Protein AF-A0A068Y0N8-F1 (afdb_monomer_lite)

Structure (mmCIF, N/CA/C/O backbone):
data_AF-A0A068Y0N8-F1
#
_entry.id   AF-A0A068Y0N8-F1
#
loop_
_atom_site.group_PDB
_atom_site.id
_atom_site.type_symbol
_atom_site.label_atom_id
_atom_site.label_alt_id
_atom_site.label_comp_id
_atom_site.label_asym_id
_atom_site.label_entity_id
_atom_site.label_seq_id
_atom_site.pdbx_PDB_ins_code
_atom_site.Cartn_x
_atom_site.Cartn_y
_atom_site.Cartn_z
_atom_site.occupancy
_atom_site.B_iso_or_equiv
_atom_site.auth_seq_id
_atom_site.auth_comp_id
_atom_site.auth_asym_id
_atom_site.auth_atom_id
_atom_site.pdbx_PDB_model_num
ATOM 1 N N . MET A 1 1 ? -24.895 17.493 81.234 1.00 40.81 1 MET A N 1
ATOM 2 C CA . MET A 1 1 ? -23.768 16.632 80.813 1.00 40.81 1 MET A CA 1
ATOM 3 C C . MET A 1 1 ? -24.284 15.664 79.760 1.00 40.81 1 MET A C 1
ATOM 5 O O . MET A 1 1 ? -25.260 14.979 80.027 1.00 40.81 1 MET A O 1
ATOM 9 N N . ARG A 1 2 ? -23.714 15.699 78.549 1.00 33.53 2 ARG A N 1
ATOM 10 C CA . ARG A 1 2 ? -24.049 14.780 77.445 1.00 33.53 2 ARG A CA 1
ATOM 11 C C . ARG A 1 2 ? -23.507 13.376 77.730 1.00 33.53 2 ARG A C 1
ATOM 13 O O . ARG A 1 2 ? -22.470 13.265 78.380 1.00 33.53 2 ARG A O 1
ATOM 20 N N . PRO A 1 3 ? -24.085 12.364 77.076 1.00 35.81 3 PRO A N 1
ATOM 21 C CA . PRO A 1 3 ? -23.258 11.473 76.271 1.00 35.81 3 PRO A CA 1
ATOM 22 C C . PRO A 1 3 ? -23.790 11.411 74.831 1.00 35.81 3 PRO A C 1
ATOM 24 O O . PRO A 1 3 ? -24.950 11.083 74.600 1.00 35.81 3 PRO A O 1
ATOM 27 N N . LEU A 1 4 ? -22.936 11.763 73.866 1.00 34.81 4 LEU A N 1
ATOM 28 C CA . LEU A 1 4 ? -23.174 11.588 72.433 1.00 34.81 4 LEU A CA 1
ATOM 29 C C . LEU A 1 4 ? -22.398 10.355 71.960 1.00 34.81 4 LEU A C 1
ATOM 31 O O . LEU A 1 4 ? -21.178 10.309 72.072 1.00 34.81 4 LEU A O 1
ATOM 35 N N . GLU A 1 5 ? -23.169 9.398 71.455 1.00 34.25 5 GLU A N 1
ATOM 36 C CA . GLU A 1 5 ? -22.964 8.668 70.201 1.00 34.25 5 GLU A CA 1
ATOM 37 C C . GLU A 1 5 ? -21.620 7.959 69.970 1.00 34.25 5 GLU A C 1
ATOM 39 O O . GLU A 1 5 ? -20.600 8.524 69.582 1.00 34.25 5 GLU A O 1
ATOM 44 N N . SER A 1 6 ? -21.697 6.633 70.091 1.00 34.34 6 SER A N 1
ATOM 45 C CA . SER A 1 6 ? -20.758 5.674 69.526 1.00 34.34 6 SER A CA 1
ATOM 46 C C . SER A 1 6 ? -20.708 5.797 68.000 1.00 34.34 6 SER A C 1
ATOM 48 O O . SER A 1 6 ? -21.706 5.580 67.309 1.00 34.34 6 SER A O 1
ATOM 50 N N . VAL A 1 7 ? -19.517 6.081 67.484 1.00 35.16 7 VAL A N 1
ATOM 51 C CA . VAL A 1 7 ? -19.160 6.088 66.063 1.00 35.16 7 VAL A CA 1
ATOM 52 C C . VAL A 1 7 ? -19.498 4.736 65.416 1.00 35.16 7 VAL A C 1
ATOM 54 O O . VAL A 1 7 ? -18.812 3.736 65.627 1.00 35.16 7 VAL A O 1
ATOM 57 N N . GLN A 1 8 ? -20.549 4.699 64.591 1.00 34.75 8 GLN A N 1
ATOM 58 C CA . GLN A 1 8 ? -20.805 3.589 63.675 1.00 34.75 8 GLN A CA 1
ATOM 59 C C . GLN A 1 8 ? -19.751 3.595 62.560 1.00 34.75 8 GLN A C 1
ATOM 61 O O . GLN A 1 8 ? -19.743 4.441 61.666 1.00 34.75 8 GLN A O 1
ATOM 66 N N . SER A 1 9 ? -18.862 2.607 62.621 1.00 31.52 9 SER A N 1
ATOM 67 C CA . SER A 1 9 ? -17.946 2.212 61.554 1.00 31.52 9 SER A CA 1
ATOM 68 C C . SER A 1 9 ? -18.704 2.008 60.232 1.00 31.52 9 SER A C 1
ATOM 70 O O . SER A 1 9 ? -19.476 1.058 60.072 1.00 31.52 9 SER A O 1
ATOM 72 N N . ARG A 1 10 ? -18.480 2.908 59.262 1.00 32.56 10 ARG A N 1
ATOM 73 C CA . ARG A 1 10 ? -18.828 2.688 57.852 1.00 32.56 10 ARG A CA 1
ATOM 74 C C . ARG A 1 10 ? -18.056 1.462 57.369 1.00 32.56 10 ARG A C 1
ATOM 76 O O . ARG A 1 10 ? -16.875 1.559 57.044 1.00 32.56 10 ARG A O 1
ATOM 83 N N . LYS A 1 11 ? -18.736 0.318 57.264 1.00 33.19 11 LYS A N 1
ATOM 84 C CA . LYS A 1 11 ? -18.265 -0.806 56.450 1.00 33.19 11 LYS A CA 1
ATOM 85 C C . LYS A 1 11 ? -18.089 -0.306 55.016 1.00 33.19 11 LYS A C 1
ATOM 87 O O . LYS A 1 11 ? -19.064 -0.086 54.300 1.00 33.19 11 LYS A O 1
ATOM 92 N N . ALA A 1 12 ? -16.838 -0.106 54.615 1.00 34.44 12 ALA A N 1
ATOM 93 C CA . ALA A 1 12 ? -16.465 0.069 53.226 1.00 34.44 12 ALA A CA 1
ATOM 94 C C . ALA A 1 12 ? -16.909 -1.188 52.468 1.00 34.44 12 ALA A C 1
ATOM 96 O O . ALA A 1 12 ? -16.381 -2.278 52.680 1.00 34.44 12 ALA A O 1
ATOM 97 N N . SER A 1 13 ? -17.929 -1.035 51.625 1.00 37.25 13 SER A N 1
ATOM 98 C CA . SER A 1 13 ? -18.320 -2.033 50.636 1.00 37.25 13 SER A CA 1
ATOM 99 C C . SER A 1 13 ? -17.126 -2.262 49.713 1.00 37.25 13 SER A C 1
ATOM 101 O O . SER A 1 13 ? -16.910 -1.506 48.765 1.00 37.25 13 SER A O 1
ATOM 103 N N . THR A 1 14 ? -16.353 -3.310 49.984 1.00 37.34 14 THR A N 1
ATOM 104 C CA . THR A 1 14 ? -15.400 -3.908 49.052 1.00 37.34 14 THR A CA 1
ATOM 105 C C . THR A 1 14 ? -16.190 -4.562 47.921 1.00 37.34 14 THR A C 1
ATOM 107 O O . THR A 1 14 ? -16.332 -5.779 47.830 1.00 37.34 14 THR A O 1
ATOM 110 N N . ALA A 1 15 ? -16.757 -3.727 47.049 1.00 40.81 15 ALA A N 1
ATOM 111 C CA . ALA A 1 15 ? -17.304 -4.170 45.783 1.00 40.81 15 ALA A CA 1
ATOM 112 C C . ALA A 1 15 ? -16.126 -4.670 44.943 1.00 40.81 15 ALA A C 1
ATOM 114 O O . ALA A 1 15 ? -15.411 -3.893 44.312 1.00 40.81 15 ALA A O 1
ATOM 115 N N . VAL A 1 16 ? -15.903 -5.984 44.988 1.00 41.09 16 VAL A N 1
ATOM 116 C CA . VAL A 1 16 ? -15.020 -6.690 44.064 1.00 41.09 16 VAL A CA 1
ATOM 117 C C . VAL A 1 16 ? -15.431 -6.258 42.652 1.00 41.09 16 VAL A C 1
ATOM 119 O O . VAL A 1 16 ? -16.606 -6.418 42.303 1.00 41.09 16 VAL A O 1
ATOM 122 N N . PRO A 1 17 ? -14.531 -5.679 41.836 1.00 38.78 17 PRO A N 1
ATOM 123 C CA . PRO A 1 17 ? -14.880 -5.296 40.479 1.00 38.78 17 PRO A CA 1
ATOM 124 C C . PRO A 1 17 ? -15.330 -6.558 39.741 1.00 38.78 17 PRO A C 1
ATOM 126 O O . PRO A 1 17 ? -14.545 -7.487 39.543 1.00 38.78 17 PRO A O 1
ATOM 129 N N . LYS A 1 18 ? -16.623 -6.621 39.387 1.00 41.16 18 LYS A N 1
ATOM 130 C CA . LYS A 1 18 ? -17.185 -7.708 38.577 1.00 41.16 18 LYS A CA 1
ATOM 131 C C . LYS A 1 18 ? -16.298 -7.851 37.344 1.00 41.16 18 LYS A C 1
ATOM 133 O O . LYS A 1 18 ? -16.234 -6.925 36.534 1.00 41.16 18 LYS A O 1
ATOM 138 N N . LYS A 1 19 ? -15.609 -8.996 37.214 1.00 41.00 19 LYS A N 1
ATOM 139 C CA . LYS A 1 19 ? -14.874 -9.350 35.993 1.00 41.00 19 LYS A CA 1
ATOM 140 C C . LYS A 1 19 ? -15.795 -9.069 34.800 1.00 41.00 19 LYS A C 1
ATOM 142 O O . LYS A 1 19 ? -16.963 -9.466 34.863 1.00 41.00 19 LYS A O 1
ATOM 147 N N . PRO A 1 20 ? -15.324 -8.380 33.747 1.00 46.44 20 PRO A N 1
ATOM 148 C CA . PRO A 1 20 ? -16.142 -8.163 32.566 1.00 46.44 20 PRO A CA 1
ATOM 149 C C . PRO A 1 20 ? -16.595 -9.532 32.048 1.00 46.44 20 PRO A C 1
ATOM 151 O O . PRO A 1 20 ? -15.767 -10.369 31.697 1.00 46.44 20 PRO A O 1
ATOM 154 N N . MET A 1 21 ? -17.907 -9.783 32.077 1.00 51.22 21 MET A N 1
ATOM 155 C CA . MET A 1 21 ? -18.507 -10.987 31.506 1.00 51.22 21 MET A CA 1
ATOM 156 C C . MET A 1 21 ? -18.289 -10.932 29.996 1.00 51.22 21 MET A C 1
ATOM 158 O O . MET A 1 21 ? -18.976 -10.193 29.295 1.00 51.22 21 MET A O 1
ATOM 162 N N . VAL A 1 22 ? -17.288 -11.656 29.504 1.00 61.56 22 VAL A N 1
ATOM 163 C CA . VAL A 1 22 ? -17.026 -11.796 28.071 1.00 61.56 22 VAL A CA 1
ATOM 164 C C . VAL A 1 22 ? -18.102 -12.711 27.494 1.00 61.56 22 VAL A C 1
ATOM 166 O O . VAL A 1 22 ? -18.330 -13.795 28.023 1.00 61.56 22 VAL A O 1
ATOM 169 N N . VAL A 1 23 ? -18.781 -12.268 26.435 1.00 70.62 23 VAL A N 1
ATOM 170 C CA . VAL A 1 23 ? -19.761 -13.102 25.720 1.00 70.62 23 VAL A CA 1
ATOM 171 C C . VAL A 1 23 ? -19.050 -14.338 25.162 1.00 70.62 23 VAL A C 1
ATOM 173 O O . VAL A 1 23 ? -18.039 -14.204 24.467 1.00 70.62 23 VAL 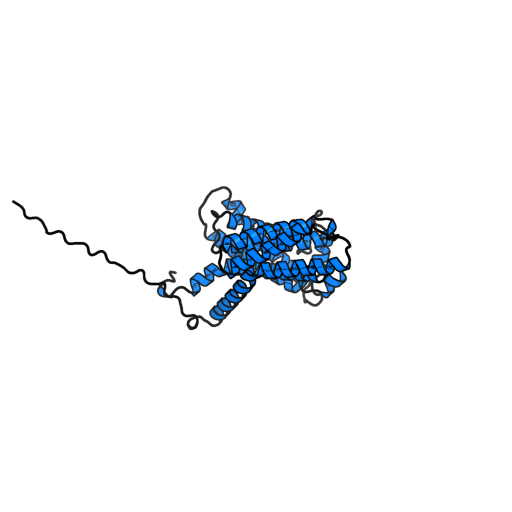A O 1
ATOM 176 N N . GLU A 1 24 ? -19.563 -15.535 25.457 1.00 75.62 24 GLU A N 1
ATOM 177 C CA . GLU A 1 24 ? -19.023 -16.770 24.884 1.00 75.62 24 GLU A CA 1
ATOM 178 C C . GLU A 1 24 ? -19.146 -16.758 23.356 1.00 75.62 24 GLU A C 1
ATOM 180 O O . GLU A 1 24 ? -20.148 -16.321 22.793 1.00 75.62 24 GLU A O 1
ATOM 185 N N . PHE A 1 25 ? -18.125 -17.258 22.659 1.00 75.19 25 PHE A N 1
ATOM 186 C CA . PHE A 1 25 ? -18.093 -17.260 21.194 1.00 75.19 25 PHE A CA 1
ATOM 187 C C . PHE A 1 25 ? -19.268 -18.038 20.573 1.00 75.19 25 PHE A C 1
ATOM 189 O O . PHE A 1 25 ? -19.785 -17.644 19.531 1.00 75.19 25 PHE A O 1
ATOM 196 N N . SER A 1 26 ? -19.712 -19.107 21.238 1.00 75.81 26 SER A N 1
ATOM 197 C CA . SER A 1 26 ? -20.889 -19.913 20.888 1.00 75.81 26 SER A CA 1
ATOM 198 C C . SER A 1 26 ? -22.200 -19.121 20.928 1.00 75.81 26 SER A C 1
ATOM 200 O O . SER A 1 26 ? -23.126 -19.455 20.197 1.00 75.81 26 SER A O 1
ATOM 202 N N . ALA A 1 27 ? -22.270 -18.051 21.725 1.00 80.38 27 ALA A N 1
ATOM 203 C CA . ALA A 1 27 ? -23.448 -17.195 21.853 1.00 80.38 27 ALA A CA 1
ATOM 204 C C . ALA A 1 27 ? -23.548 -16.118 20.751 1.00 80.38 27 ALA A C 1
ATOM 206 O O . ALA A 1 27 ? -24.517 -15.359 20.707 1.00 80.38 27 ALA A O 1
ATOM 207 N N . LEU A 1 28 ? -22.552 -16.022 19.863 1.00 82.25 28 LEU A N 1
ATOM 208 C CA . LEU A 1 28 ? -22.558 -15.103 18.725 1.00 82.25 28 LEU A CA 1
ATOM 209 C C . LEU A 1 28 ? -23.316 -15.695 17.533 1.00 82.25 28 LEU A C 1
ATOM 211 O O . LEU A 1 28 ? -23.264 -16.897 17.282 1.00 82.25 28 LEU A O 1
ATOM 215 N N . THR A 1 29 ? -23.947 -14.833 16.733 1.00 87.12 29 THR A N 1
ATOM 216 C CA . THR A 1 29 ? -24.541 -15.233 15.443 1.00 87.12 29 THR A CA 1
ATOM 217 C C . THR A 1 29 ? -23.473 -15.757 14.476 1.00 87.12 29 THR A C 1
ATOM 219 O O . THR A 1 29 ? -22.311 -15.353 14.557 1.00 87.12 29 THR A O 1
ATOM 222 N N . LEU A 1 30 ? -23.854 -16.591 13.501 1.00 87.12 30 LEU A N 1
ATOM 223 C CA . LEU A 1 30 ? -22.928 -17.138 12.495 1.00 87.12 30 LEU A CA 1
ATOM 224 C C . LEU A 1 30 ? -22.102 -16.045 11.787 1.00 87.12 30 LEU A C 1
ATOM 226 O O . LEU A 1 30 ? -20.894 -16.190 11.594 1.00 87.12 30 LEU A O 1
ATOM 230 N N . TRP A 1 31 ? -22.733 -14.915 11.459 1.00 82.06 31 TRP A N 1
ATOM 231 C CA . TRP A 1 31 ? -22.071 -13.763 10.843 1.00 82.06 31 TRP A CA 1
ATOM 232 C C . TRP A 1 31 ? -21.041 -13.110 11.765 1.00 82.06 31 TRP A C 1
ATOM 234 O O . TRP A 1 31 ? -19.936 -12.786 11.334 1.00 82.06 31 TRP A O 1
ATOM 244 N N . GLN A 1 32 ? -21.364 -12.956 13.051 1.00 85.25 32 GLN A N 1
ATOM 245 C CA . GLN A 1 32 ? -20.428 -12.425 14.044 1.00 85.25 32 GLN A CA 1
ATOM 246 C C . GLN A 1 32 ? -19.265 -13.387 14.290 1.00 85.25 32 GLN A C 1
ATOM 248 O O . GLN A 1 32 ? -18.119 -12.946 14.360 1.00 85.25 32 GLN A O 1
ATOM 253 N N . GLN A 1 33 ? -19.534 -14.691 14.371 1.00 85.12 33 GLN A N 1
ATOM 254 C CA . GLN A 1 33 ? -18.497 -15.714 14.500 1.00 85.12 33 GLN A CA 1
ATOM 255 C C . GLN A 1 33 ? -17.543 -15.688 13.304 1.00 85.12 33 GLN A C 1
ATOM 257 O O . GLN A 1 33 ? -16.324 -15.691 13.485 1.00 85.12 33 GLN A O 1
ATOM 262 N N . THR A 1 34 ? -18.092 -15.609 12.091 1.00 85.69 34 THR A N 1
ATOM 263 C CA . THR A 1 34 ? -17.314 -15.500 10.852 1.00 85.69 34 THR A CA 1
ATOM 264 C C . THR A 1 34 ? -16.481 -14.223 10.850 1.00 85.69 34 THR A C 1
ATOM 266 O O . THR A 1 34 ? -15.272 -14.294 10.656 1.00 85.69 34 THR A O 1
ATOM 269 N N . GLY A 1 35 ? -17.073 -13.075 11.192 1.00 84.19 35 GLY A N 1
ATOM 270 C CA . GLY A 1 35 ? -16.353 -11.803 11.298 1.00 84.19 35 GLY A CA 1
ATOM 271 C C . GLY A 1 35 ? -15.203 -11.841 12.310 1.00 84.19 35 GLY A C 1
ATOM 272 O O . GLY A 1 35 ? -14.103 -11.380 12.014 1.00 84.19 35 GLY A O 1
ATOM 273 N N . VAL A 1 36 ? -15.406 -12.457 13.479 1.00 85.25 36 VAL A N 1
ATOM 274 C CA . VAL A 1 36 ? -14.343 -12.635 14.483 1.00 85.25 36 VAL A CA 1
ATOM 275 C C . VAL A 1 36 ? -13.242 -13.572 13.977 1.00 85.25 36 VAL A C 1
ATOM 277 O O . VAL A 1 36 ? -12.064 -13.300 14.211 1.00 85.25 36 VAL A O 1
ATOM 280 N N . ARG A 1 37 ? -13.588 -14.660 13.275 1.00 87.00 37 ARG A N 1
ATOM 281 C CA . ARG A 1 37 ? -12.596 -15.558 12.655 1.00 87.00 37 ARG A CA 1
ATOM 282 C C . ARG A 1 37 ? -11.776 -14.826 11.595 1.00 87.00 37 ARG A C 1
ATOM 284 O O . ARG A 1 37 ? -10.552 -14.888 11.656 1.00 87.00 37 ARG A O 1
ATOM 291 N N . CYS A 1 38 ? -12.428 -14.083 10.701 1.00 86.38 38 CYS A N 1
ATOM 292 C CA . CYS A 1 38 ? -11.756 -13.253 9.704 1.00 86.38 38 CYS A CA 1
ATOM 293 C C . CYS A 1 38 ? -10.807 -12.258 10.375 1.00 86.38 38 CYS A C 1
ATOM 295 O O . CYS A 1 38 ? -9.634 -12.225 10.030 1.00 86.38 38 CYS A O 1
ATOM 297 N N . LEU A 1 39 ? -11.260 -11.538 11.407 1.00 85.69 39 LEU A N 1
ATOM 298 C CA . LEU A 1 39 ? -10.424 -10.576 12.126 1.00 85.69 39 LEU A CA 1
ATOM 299 C C . LEU A 1 39 ? -9.191 -11.228 12.774 1.00 85.69 39 LEU A C 1
ATOM 301 O O . LEU A 1 39 ? -8.109 -10.644 12.756 1.00 85.69 39 LEU A O 1
ATOM 305 N N . ARG A 1 40 ? -9.321 -12.449 13.313 1.00 86.12 40 ARG A N 1
ATOM 306 C CA . ARG A 1 40 ? -8.176 -13.210 13.847 1.00 86.12 40 ARG A CA 1
ATOM 307 C C . ARG A 1 40 ? -7.174 -13.578 12.757 1.00 86.12 40 ARG A C 1
ATOM 309 O O . ARG A 1 40 ? -5.976 -13.437 12.986 1.00 86.12 40 ARG A O 1
ATOM 316 N N . VAL A 1 41 ? -7.651 -14.025 11.594 1.00 87.81 41 VAL A N 1
ATOM 317 C CA . VAL A 1 41 ? -6.789 -14.324 10.438 1.00 87.81 41 VAL A CA 1
ATOM 318 C C . VAL A 1 41 ? -6.088 -13.053 9.963 1.00 87.81 41 VAL A C 1
ATOM 320 O O . VAL A 1 41 ? -4.870 -13.053 9.806 1.00 87.81 41 VAL A O 1
ATOM 323 N N . THR A 1 42 ? -6.813 -11.942 9.832 1.00 88.50 42 THR A N 1
ATOM 324 C CA . THR A 1 42 ? -6.241 -10.649 9.440 1.00 88.50 42 THR A CA 1
ATOM 325 C C . THR A 1 42 ? -5.182 -10.177 10.435 1.00 88.50 42 THR A C 1
ATOM 327 O O . THR A 1 42 ? -4.097 -9.775 10.026 1.00 88.50 42 THR A O 1
ATOM 330 N N . HIS A 1 43 ? -5.432 -10.290 11.743 1.00 87.25 43 HIS A N 1
ATOM 331 C CA . HIS A 1 43 ? -4.424 -10.006 12.767 1.00 87.25 43 HIS A CA 1
ATOM 332 C C . HIS A 1 43 ? -3.202 -10.922 12.671 1.00 87.25 43 HIS A C 1
ATOM 334 O O . HIS A 1 43 ? -2.078 -10.447 12.821 1.00 87.25 43 HIS A O 1
ATOM 340 N N . PHE A 1 44 ? -3.402 -12.217 12.423 1.00 88.25 44 PHE A N 1
ATOM 341 C CA . PHE A 1 44 ? -2.304 -13.169 12.261 1.00 88.25 44 PHE A CA 1
ATOM 342 C C . PHE A 1 44 ? -1.407 -12.806 11.069 1.00 88.25 44 PHE A C 1
ATOM 344 O O . PHE A 1 44 ? -0.181 -12.856 11.200 1.00 88.25 44 PHE A O 1
ATOM 351 N N . LEU A 1 45 ? -2.019 -12.419 9.944 1.00 88.56 45 LEU A N 1
ATOM 352 C CA . LEU A 1 45 ? -1.322 -11.981 8.735 1.00 88.56 45 LEU A CA 1
ATOM 353 C C . LEU A 1 45 ? -0.594 -10.653 8.955 1.00 88.56 45 LEU A C 1
ATOM 355 O O . LEU A 1 45 ? 0.580 -10.545 8.619 1.00 88.56 45 LEU A O 1
ATOM 359 N N . LEU A 1 46 ? -1.246 -9.669 9.581 1.00 90.88 46 LEU A N 1
ATOM 360 C CA . LEU A 1 46 ? -0.639 -8.369 9.885 1.00 90.88 46 LEU A CA 1
ATOM 361 C C . LEU A 1 46 ? 0.534 -8.479 10.852 1.00 90.88 46 LEU A C 1
ATOM 363 O O . LEU A 1 46 ? 1.553 -7.831 10.651 1.00 90.88 46 LEU A O 1
ATOM 367 N N . ALA A 1 47 ? 0.442 -9.344 11.860 1.00 89.50 47 ALA A N 1
ATOM 368 C CA . ALA A 1 47 ? 1.558 -9.584 12.770 1.00 89.50 47 ALA A CA 1
ATOM 369 C C . ALA A 1 47 ? 2.793 -10.174 12.055 1.00 89.50 47 ALA A C 1
ATOM 371 O O . ALA A 1 47 ? 3.899 -10.112 12.590 1.00 89.50 47 ALA A O 1
ATOM 372 N N . ARG A 1 48 ? 2.610 -10.736 10.851 1.00 92.75 48 ARG A N 1
ATOM 373 C CA . ARG A 1 48 ? 3.654 -11.324 9.999 1.00 92.75 48 ARG A CA 1
ATOM 374 C C . ARG A 1 48 ? 3.930 -10.528 8.723 1.00 92.75 48 ARG A C 1
ATOM 376 O O . ARG A 1 48 ? 4.726 -10.966 7.898 1.00 92.75 48 ARG A O 1
ATOM 383 N N . SER A 1 49 ? 3.310 -9.361 8.550 1.00 92.06 49 SER A N 1
ATOM 384 C CA . SER A 1 49 ? 3.422 -8.595 7.306 1.00 92.06 49 SER A CA 1
ATOM 385 C C . SER A 1 49 ? 4.856 -8.150 7.029 1.00 92.06 49 SER A C 1
ATOM 387 O O . SER A 1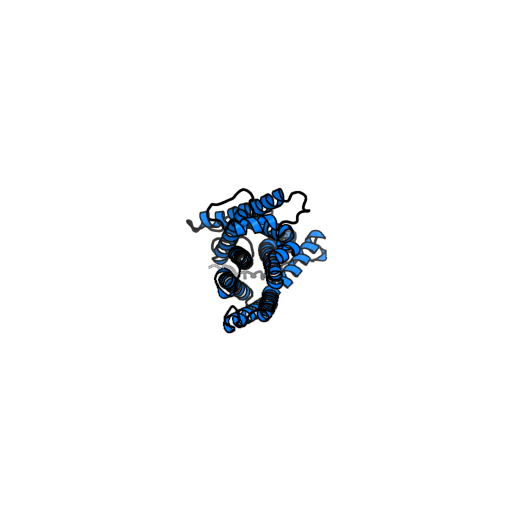 49 ? 5.300 -8.237 5.891 1.00 92.06 49 SER A O 1
ATOM 389 N N . GLY A 1 50 ? 5.606 -7.753 8.063 1.00 91.81 50 GLY A N 1
ATOM 390 C CA . GLY A 1 50 ? 7.024 -7.414 7.935 1.00 91.81 50 GLY A CA 1
ATOM 391 C C . GLY A 1 50 ? 7.844 -8.575 7.365 1.00 91.81 50 GLY A C 1
ATOM 392 O O . GLY A 1 50 ? 8.570 -8.385 6.395 1.00 91.81 50 GLY A O 1
ATOM 393 N N . LEU A 1 51 ? 7.661 -9.798 7.874 1.00 94.12 51 LEU A N 1
ATOM 394 C CA . LEU A 1 51 ? 8.320 -10.985 7.321 1.00 94.12 51 LEU A CA 1
ATOM 395 C C . LEU A 1 51 ? 7.995 -11.173 5.831 1.00 94.12 51 LEU A C 1
ATOM 397 O O . LEU A 1 51 ? 8.906 -11.382 5.035 1.00 94.12 51 LEU A O 1
ATOM 401 N N . PHE A 1 52 ? 6.721 -11.065 5.442 1.00 94.69 52 PHE A N 1
ATOM 402 C CA . PHE A 1 52 ? 6.332 -11.205 4.036 1.00 94.69 52 PHE A CA 1
ATOM 403 C C . PHE A 1 52 ? 6.945 -10.113 3.154 1.00 94.69 52 PHE A C 1
ATOM 405 O O . PHE A 1 52 ? 7.482 -10.427 2.096 1.00 94.69 52 PHE A O 1
ATOM 412 N N . VAL A 1 53 ? 6.934 -8.852 3.602 1.00 94.25 53 VAL A N 1
ATOM 413 C CA . VAL A 1 53 ? 7.552 -7.739 2.863 1.00 94.25 53 VAL A CA 1
ATOM 414 C C . VAL A 1 53 ? 9.064 -7.940 2.728 1.00 94.25 53 VAL A C 1
ATOM 416 O O . VAL A 1 53 ? 9.607 -7.701 1.654 1.00 94.25 53 VAL A O 1
ATOM 419 N N . ALA A 1 54 ? 9.743 -8.428 3.771 1.00 94.88 54 ALA A N 1
ATOM 420 C CA . ALA A 1 54 ? 11.170 -8.740 3.711 1.00 94.88 54 ALA A CA 1
ATOM 421 C C . ALA A 1 54 ? 11.471 -9.838 2.682 1.00 94.88 54 ALA A C 1
ATOM 423 O O . ALA A 1 54 ? 12.372 -9.671 1.865 1.00 94.88 54 ALA A O 1
ATOM 424 N N . ILE A 1 55 ? 10.699 -10.931 2.688 1.00 95.88 55 ILE A N 1
ATOM 425 C CA . ILE A 1 55 ? 10.856 -12.026 1.720 1.00 95.88 55 ILE A CA 1
ATOM 426 C C . ILE A 1 55 ? 10.651 -11.505 0.298 1.00 95.88 55 ILE A C 1
ATOM 428 O O . ILE A 1 55 ? 11.495 -11.736 -0.557 1.00 95.88 55 ILE A O 1
ATOM 432 N N . PHE A 1 56 ? 9.574 -10.760 0.049 1.00 95.88 56 PHE A N 1
ATOM 433 C CA . PHE A 1 56 ? 9.255 -10.260 -1.289 1.00 95.88 56 PHE A CA 1
ATOM 434 C C . PHE A 1 56 ? 10.302 -9.259 -1.790 1.00 95.88 56 PHE A C 1
ATOM 436 O O . PHE A 1 56 ? 10.679 -9.310 -2.957 1.00 95.88 56 PHE A O 1
ATOM 443 N N . LEU A 1 57 ? 10.829 -8.407 -0.904 1.00 93.31 57 LEU A N 1
ATOM 444 C CA . LEU A 1 57 ? 11.939 -7.511 -1.225 1.00 93.31 57 LEU A CA 1
ATOM 445 C C . LEU A 1 57 ? 13.206 -8.292 -1.600 1.00 93.31 57 LEU A C 1
ATOM 447 O O . LEU A 1 57 ? 13.856 -7.956 -2.585 1.00 93.31 57 LEU A O 1
ATOM 451 N N . LEU A 1 58 ? 13.558 -9.333 -0.841 1.00 94.12 58 LEU A N 1
ATOM 452 C CA . LEU A 1 58 ? 14.719 -10.172 -1.150 1.00 94.12 58 LEU A CA 1
ATOM 453 C C . LEU A 1 58 ? 14.527 -10.944 -2.458 1.00 94.12 58 LEU A C 1
ATOM 455 O O . LEU A 1 58 ? 15.460 -11.020 -3.250 1.00 94.12 58 LEU A O 1
ATOM 459 N N . CYS A 1 59 ? 13.325 -11.462 -2.717 1.00 95.75 59 CYS A N 1
ATOM 460 C CA . CYS A 1 59 ? 13.013 -12.141 -3.968 1.00 95.75 59 CYS A CA 1
ATOM 461 C C . CYS A 1 59 ? 13.077 -11.192 -5.175 1.00 95.75 59 CYS A C 1
ATOM 463 O O . CYS A 1 59 ? 13.641 -11.554 -6.204 1.00 95.75 59 CYS A O 1
ATOM 465 N N . LEU A 1 60 ? 12.587 -9.957 -5.031 1.00 94.25 60 LEU A N 1
ATOM 466 C CA . LEU A 1 60 ? 12.739 -8.916 -6.047 1.00 94.25 60 LEU A CA 1
ATOM 467 C C . LEU A 1 60 ? 14.212 -8.629 -6.345 1.00 94.25 60 LEU A C 1
ATOM 469 O O . LEU A 1 60 ? 14.626 -8.612 -7.498 1.00 94.25 60 LEU A O 1
ATOM 473 N N . LEU A 1 61 ? 15.023 -8.442 -5.305 1.00 92.56 61 LEU A N 1
ATOM 474 C CA . LEU A 1 61 ? 16.453 -8.196 -5.478 1.00 92.56 61 LEU A CA 1
ATOM 475 C C . LEU A 1 61 ? 17.176 -9.408 -6.079 1.00 92.56 61 LEU A C 1
ATOM 477 O O . LEU A 1 61 ? 18.118 -9.216 -6.839 1.00 92.56 61 LEU A O 1
ATOM 481 N N . SER A 1 62 ? 16.726 -10.633 -5.788 1.00 92.31 62 SER A N 1
ATOM 482 C CA . SER A 1 62 ? 17.264 -11.837 -6.428 1.00 92.31 62 SER A CA 1
ATOM 483 C C . SER A 1 62 ? 16.907 -11.931 -7.912 1.00 92.31 62 SER A C 1
ATOM 485 O O . SER A 1 62 ? 17.785 -12.246 -8.700 1.00 92.31 62 SER A O 1
ATOM 487 N N . GLU A 1 63 ? 15.675 -11.581 -8.310 1.00 93.44 63 GLU A N 1
ATOM 488 C CA . GLU A 1 63 ? 15.273 -11.538 -9.728 1.00 93.44 63 GLU A CA 1
ATOM 489 C C . GLU A 1 63 ? 16.121 -10.530 -10.507 1.00 93.44 63 GLU A C 1
ATOM 491 O O . GLU A 1 63 ? 16.482 -10.773 -11.652 1.00 93.44 63 GLU A O 1
ATOM 496 N N . ARG A 1 64 ? 16.496 -9.418 -9.871 1.00 90.00 64 ARG A N 1
ATOM 497 C CA . ARG A 1 64 ? 17.366 -8.407 -10.481 1.00 90.00 64 ARG A CA 1
ATOM 498 C C . ARG A 1 64 ? 18.839 -8.790 -10.509 1.00 90.00 64 ARG A C 1
ATOM 500 O O . ARG A 1 64 ? 19.538 -8.411 -11.444 1.00 90.00 64 ARG A O 1
ATOM 507 N N . ALA A 1 65 ? 19.312 -9.545 -9.519 1.00 89.06 65 ALA A N 1
ATOM 508 C CA . ALA A 1 65 ? 20.702 -9.993 -9.456 1.00 89.06 65 ALA A CA 1
ATOM 509 C C . ALA A 1 65 ? 21.106 -10.846 -10.673 1.00 89.06 65 ALA A C 1
ATOM 511 O O . ALA A 1 65 ? 22.285 -10.887 -11.014 1.00 89.06 65 ALA A O 1
ATOM 512 N N . ASP A 1 66 ? 20.139 -11.466 -11.356 1.00 86.38 66 ASP A N 1
ATOM 513 C CA . ASP A 1 66 ? 20.371 -12.215 -12.596 1.00 86.38 66 ASP A CA 1
ATOM 514 C C . ASP A 1 66 ? 20.728 -11.309 -13.793 1.00 86.38 66 ASP A C 1
ATOM 516 O O . ASP A 1 66 ? 21.332 -11.774 -14.762 1.00 86.38 66 ASP A O 1
ATOM 520 N N . TYR A 1 67 ? 20.377 -10.018 -13.739 1.00 84.44 67 TYR A N 1
ATOM 521 C CA . TYR A 1 67 ? 20.524 -9.071 -14.853 1.00 84.44 67 TYR A CA 1
ATOM 522 C C . TYR A 1 67 ? 21.448 -7.883 -14.545 1.00 84.44 67 TYR A C 1
ATOM 524 O O . TYR A 1 67 ? 21.843 -7.164 -15.464 1.00 84.44 67 TYR A O 1
ATOM 532 N N . GLU A 1 68 ? 21.805 -7.662 -13.277 1.00 84.38 68 GLU A N 1
ATOM 533 C CA . GLU A 1 68 ? 22.583 -6.504 -12.827 1.00 84.38 68 GLU A CA 1
ATOM 534 C C . GLU A 1 68 ? 23.938 -6.913 -12.236 1.00 84.38 68 GLU A C 1
ATOM 536 O O . GLU A 1 68 ? 24.039 -7.824 -11.420 1.00 84.38 68 GLU A O 1
ATOM 541 N N . THR A 1 69 ? 25.006 -6.197 -12.602 1.00 80.56 69 THR A N 1
ATOM 542 C CA . THR A 1 69 ? 26.361 -6.429 -12.062 1.00 80.56 69 THR A CA 1
ATOM 543 C C . THR A 1 69 ? 26.563 -5.844 -10.665 1.00 80.56 69 THR A C 1
ATOM 545 O O . THR A 1 69 ? 27.434 -6.291 -9.915 1.00 80.56 69 THR A O 1
ATOM 548 N N . HIS A 1 70 ? 25.769 -4.838 -10.304 1.00 82.25 70 HIS A N 1
ATOM 549 C CA . HIS A 1 70 ? 25.808 -4.165 -9.013 1.00 82.25 70 HIS A CA 1
ATOM 550 C C . HIS A 1 70 ? 24.384 -3.995 -8.479 1.00 82.25 70 HIS A C 1
ATOM 552 O O . HIS A 1 70 ? 23.474 -3.749 -9.268 1.00 82.25 70 HIS A O 1
ATOM 558 N N . PRO A 1 71 ? 24.171 -4.106 -7.156 1.00 83.81 71 PRO A N 1
ATOM 559 C CA . PRO A 1 71 ? 22.841 -3.959 -6.587 1.00 83.81 71 PRO A CA 1
ATOM 560 C C . PRO A 1 71 ? 22.335 -2.516 -6.764 1.00 83.81 71 PRO A C 1
ATOM 562 O O . PRO A 1 71 ? 23.119 -1.575 -6.600 1.00 83.81 71 PRO A O 1
ATOM 565 N N . PRO A 1 72 ? 21.025 -2.317 -7.003 1.00 84.69 72 PRO A N 1
ATOM 566 C CA . PRO A 1 72 ? 20.450 -0.991 -7.244 1.00 84.69 72 PRO A CA 1
ATOM 567 C C . PRO A 1 72 ? 20.473 -0.107 -5.990 1.00 84.69 72 PRO A C 1
ATOM 569 O O . PRO A 1 72 ? 20.289 1.101 -6.057 1.00 84.69 72 PRO A O 1
ATOM 572 N N . VAL A 1 73 ? 20.694 -0.702 -4.819 1.00 89.31 73 VAL A N 1
ATOM 573 C CA . VAL A 1 73 ? 20.832 -0.001 -3.545 1.00 89.31 73 VAL A CA 1
ATOM 574 C C . VAL A 1 73 ? 22.008 -0.612 -2.796 1.00 89.31 73 VAL A C 1
ATOM 576 O O . VAL A 1 73 ? 22.262 -1.814 -2.888 1.00 89.31 73 VAL A O 1
ATOM 579 N N . HIS A 1 74 ? 22.716 0.195 -2.006 1.00 89.50 74 HIS A N 1
ATOM 580 C CA . HIS A 1 74 ? 23.818 -0.305 -1.194 1.00 89.50 74 HIS A CA 1
ATOM 581 C C . HIS A 1 74 ? 23.356 -1.469 -0.281 1.00 89.50 74 HIS A C 1
ATOM 583 O O . HIS A 1 74 ? 22.370 -1.315 0.447 1.00 89.50 74 HIS A O 1
ATOM 589 N N . PRO A 1 75 ? 24.091 -2.603 -0.227 1.00 89.06 75 PRO A N 1
ATOM 590 C CA . PRO A 1 75 ? 23.715 -3.779 0.564 1.00 89.06 75 PRO A CA 1
ATOM 591 C C . PRO A 1 75 ? 23.329 -3.519 2.026 1.00 89.06 75 PRO A C 1
ATOM 593 O O . PRO A 1 75 ? 22.406 -4.152 2.529 1.00 89.06 75 PRO A O 1
ATOM 596 N N . TRP A 1 76 ? 23.972 -2.568 2.717 1.00 92.62 76 TRP A N 1
ATOM 597 C CA . TRP A 1 76 ? 23.630 -2.258 4.110 1.00 92.62 76 TRP A CA 1
ATOM 598 C C . TRP A 1 76 ? 22.187 -1.754 4.253 1.00 92.62 76 TRP A C 1
ATOM 600 O O . TRP A 1 76 ? 21.522 -2.099 5.226 1.00 92.62 76 TRP A O 1
ATOM 610 N N . ILE A 1 77 ? 21.674 -1.001 3.272 1.00 93.12 77 ILE A N 1
ATOM 611 C CA . ILE A 1 77 ? 20.294 -0.498 3.267 1.00 93.12 77 ILE A CA 1
ATOM 612 C C . ILE A 1 77 ? 19.323 -1.665 3.090 1.00 93.12 77 ILE A C 1
ATOM 614 O O . ILE A 1 77 ? 18.307 -1.727 3.782 1.00 93.12 77 ILE A O 1
ATOM 618 N N . ILE A 1 78 ? 19.646 -2.610 2.204 1.00 91.19 78 ILE A N 1
ATOM 619 C CA . ILE A 1 78 ? 18.844 -3.818 1.964 1.00 91.19 78 ILE A CA 1
ATOM 620 C C . ILE A 1 78 ? 18.746 -4.644 3.252 1.00 91.19 78 ILE A C 1
ATOM 622 O O . ILE A 1 78 ? 17.643 -4.945 3.718 1.00 91.19 78 ILE A O 1
ATOM 626 N N . TYR A 1 79 ? 19.891 -4.952 3.870 1.00 92.62 79 TYR A N 1
ATOM 627 C CA . TYR A 1 79 ? 19.932 -5.712 5.119 1.00 92.62 79 TYR A CA 1
ATOM 628 C C . TYR A 1 79 ? 19.251 -4.976 6.272 1.00 92.62 79 TYR A C 1
ATOM 630 O O . TYR A 1 79 ? 18.603 -5.621 7.099 1.00 92.62 79 TYR A O 1
ATOM 638 N N . LEU A 1 80 ? 19.330 -3.642 6.314 1.00 95.81 80 LEU A N 1
ATOM 639 C CA . LEU A 1 80 ? 18.619 -2.838 7.302 1.00 95.81 80 LEU A CA 1
ATOM 640 C C . LEU A 1 80 ? 17.097 -2.969 7.143 1.00 95.81 80 LEU A C 1
ATOM 642 O O . LEU A 1 80 ? 16.421 -3.229 8.136 1.00 95.81 80 LEU A O 1
ATOM 646 N N . HIS A 1 81 ? 16.552 -2.861 5.924 1.00 95.38 81 HIS A N 1
ATOM 647 C CA . HIS A 1 81 ? 15.111 -3.048 5.696 1.00 95.38 81 HIS A CA 1
ATOM 648 C C . HIS A 1 81 ? 14.668 -4.462 6.073 1.00 95.38 81 HIS A C 1
ATOM 650 O O . HIS A 1 81 ? 13.720 -4.614 6.842 1.00 95.38 81 HIS A O 1
ATOM 656 N N . ALA A 1 82 ? 15.377 -5.491 5.598 1.00 94.50 82 ALA A N 1
ATOM 657 C CA . ALA A 1 82 ? 15.057 -6.879 5.923 1.00 94.50 82 ALA A CA 1
ATOM 658 C C . ALA A 1 82 ? 15.075 -7.125 7.443 1.00 94.50 82 ALA A C 1
ATOM 660 O O . ALA A 1 82 ? 14.121 -7.674 7.995 1.00 94.50 82 ALA A O 1
ATOM 661 N N . SER A 1 83 ? 16.113 -6.646 8.136 1.00 95.19 83 SER A N 1
ATOM 662 C CA . SER A 1 83 ? 16.247 -6.788 9.590 1.00 95.19 83 SER A CA 1
ATOM 663 C C . SER A 1 83 ? 15.131 -6.066 10.338 1.00 95.19 83 SER A C 1
ATOM 665 O O . SER A 1 83 ? 14.507 -6.644 11.226 1.00 95.19 83 SER A O 1
ATOM 667 N N . ILE A 1 84 ? 14.829 -4.819 9.970 1.00 96.31 84 ILE A N 1
ATOM 668 C CA . ILE A 1 84 ? 13.776 -4.039 10.627 1.00 96.31 84 ILE A CA 1
ATOM 669 C C . ILE A 1 84 ? 12.401 -4.662 10.390 1.00 96.31 84 ILE A C 1
ATOM 671 O O . ILE A 1 84 ? 11.603 -4.754 11.325 1.00 96.31 84 ILE A O 1
ATOM 675 N N . TYR A 1 85 ? 12.112 -5.149 9.188 1.00 95.31 85 TYR A N 1
ATOM 676 C CA . TYR A 1 85 ? 10.851 -5.828 8.911 1.00 95.31 85 TYR A CA 1
ATOM 677 C C . TYR A 1 85 ? 10.709 -7.149 9.681 1.00 95.31 85 TYR A C 1
ATOM 679 O O . TYR A 1 85 ? 9.631 -7.430 10.209 1.00 95.31 85 TYR A O 1
ATOM 687 N N . LEU A 1 86 ? 11.788 -7.918 9.845 1.00 94.75 86 LEU A N 1
ATOM 688 C CA . LEU A 1 86 ? 11.795 -9.111 10.698 1.00 94.75 86 LEU A CA 1
ATOM 689 C C . LEU A 1 86 ? 11.596 -8.765 12.179 1.00 94.75 86 LEU A C 1
ATOM 691 O O . LEU A 1 86 ? 10.782 -9.397 12.858 1.00 94.75 86 LEU A O 1
ATOM 695 N N . LEU A 1 87 ? 12.294 -7.744 12.682 1.00 94.88 87 LEU A N 1
ATOM 696 C CA . LEU A 1 87 ? 12.196 -7.302 14.075 1.00 94.88 87 LEU A CA 1
ATOM 697 C C . LEU A 1 87 ? 10.806 -6.753 14.399 1.00 94.88 87 LEU A C 1
ATOM 699 O O . LEU A 1 87 ? 10.214 -7.131 15.407 1.00 94.88 87 LEU A O 1
ATOM 703 N N . THR A 1 88 ? 10.253 -5.903 13.536 1.00 93.88 88 THR A N 1
ATOM 704 C CA . THR A 1 88 ? 8.907 -5.338 13.715 1.00 93.88 88 THR A CA 1
ATOM 705 C C . THR A 1 88 ? 7.830 -6.415 13.601 1.00 93.88 88 THR A C 1
ATOM 707 O O . THR A 1 88 ? 6.916 -6.449 14.423 1.00 93.88 88 THR A O 1
ATOM 710 N N . SER A 1 89 ? 7.969 -7.364 12.671 1.00 93.62 89 SER A N 1
ATOM 711 C CA . SER A 1 89 ? 7.099 -8.541 12.583 1.00 93.62 89 SER A CA 1
ATOM 712 C C . SER A 1 89 ? 7.166 -9.412 13.841 1.00 93.62 89 SER A C 1
ATOM 714 O O . SER A 1 89 ? 6.137 -9.851 14.359 1.00 93.62 89 SER A O 1
ATOM 716 N N . THR A 1 90 ? 8.368 -9.645 14.366 1.00 92.44 90 THR A N 1
ATOM 717 C CA . THR A 1 90 ? 8.562 -10.413 15.602 1.00 92.44 90 THR A CA 1
ATOM 718 C C . THR A 1 90 ? 7.960 -9.673 16.792 1.00 92.44 90 THR A C 1
ATOM 720 O O . THR A 1 90 ? 7.226 -10.280 17.567 1.00 92.44 90 THR A O 1
ATOM 723 N N . GLY A 1 91 ? 8.175 -8.359 16.896 1.00 89.69 91 GLY A N 1
ATOM 724 C CA . GLY A 1 91 ? 7.586 -7.509 17.932 1.00 89.69 91 GLY A CA 1
ATOM 725 C C . GLY A 1 91 ? 6.057 -7.534 17.917 1.00 89.69 91 GLY A C 1
ATOM 726 O O . GLY A 1 91 ? 5.431 -7.775 18.950 1.00 89.69 91 GLY A O 1
ATOM 727 N N . MET A 1 92 ? 5.438 -7.417 16.737 1.00 89.12 92 MET A N 1
ATOM 728 C CA . MET A 1 92 ? 3.983 -7.543 16.585 1.00 89.12 92 MET A CA 1
ATOM 729 C C . MET A 1 92 ? 3.472 -8.943 16.964 1.00 89.12 92 MET A C 1
ATOM 731 O O . MET A 1 92 ? 2.485 -9.061 17.692 1.00 89.12 92 MET A O 1
ATOM 735 N N . SER A 1 93 ? 4.145 -10.006 16.513 1.00 90.19 93 SER A N 1
ATOM 736 C CA . SER A 1 93 ? 3.741 -11.398 16.774 1.00 90.19 93 SER A CA 1
ATOM 737 C C . SER A 1 93 ? 3.916 -11.814 18.238 1.00 90.19 93 SER A C 1
ATOM 739 O O . SER A 1 93 ? 3.025 -12.447 18.808 1.00 90.19 93 SER A O 1
ATOM 741 N N . ALA A 1 94 ? 5.029 -11.425 18.860 1.00 89.38 94 ALA A N 1
ATOM 742 C CA . ALA A 1 94 ? 5.335 -11.683 20.266 1.00 89.38 94 ALA A CA 1
ATOM 743 C C . ALA A 1 94 ? 4.645 -10.692 21.221 1.00 89.38 94 ALA A C 1
ATOM 745 O O . ALA A 1 94 ? 4.737 -10.846 22.437 1.00 89.38 94 ALA A O 1
ATOM 746 N N . ARG A 1 95 ? 3.940 -9.683 20.681 1.00 86.06 95 ARG A N 1
ATOM 747 C CA . ARG A 1 95 ? 3.309 -8.581 21.428 1.00 86.06 95 ARG A CA 1
ATOM 748 C C . ARG A 1 95 ? 4.307 -7.764 22.261 1.00 86.06 95 ARG A C 1
ATOM 750 O O . ARG A 1 95 ? 3.938 -7.183 23.281 1.00 86.06 95 ARG A O 1
ATOM 757 N N . LEU A 1 96 ? 5.554 -7.686 21.805 1.00 84.56 96 LEU A N 1
ATOM 758 C CA . LEU A 1 96 ? 6.602 -6.854 22.385 1.00 84.56 96 LEU A CA 1
ATOM 759 C C . LEU A 1 96 ? 6.550 -5.475 21.725 1.00 84.56 96 LEU A C 1
ATOM 761 O O . LEU A 1 96 ? 6.912 -5.333 20.562 1.00 84.56 96 LEU A O 1
ATOM 765 N N . LEU A 1 97 ? 6.080 -4.466 22.466 1.00 86.56 97 LEU A N 1
ATOM 766 C CA . LEU A 1 97 ? 5.941 -3.081 21.987 1.00 86.56 97 LEU A CA 1
ATOM 767 C C . LEU A 1 97 ? 5.233 -2.971 20.613 1.00 86.56 97 LEU A C 1
ATOM 769 O O . LEU A 1 97 ? 5.744 -2.299 19.714 1.00 86.56 97 LEU A O 1
ATOM 773 N N . PRO A 1 98 ? 4.043 -3.581 20.428 1.00 85.25 98 PRO A N 1
ATOM 774 C CA . PRO A 1 98 ? 3.414 -3.725 19.112 1.00 85.25 98 PRO A CA 1
ATOM 775 C C . PRO A 1 98 ? 3.156 -2.380 18.421 1.00 85.25 98 PRO A C 1
ATOM 777 O O . PRO A 1 98 ? 3.351 -2.264 17.216 1.00 85.25 98 PRO A O 1
ATOM 780 N N . ASN A 1 99 ? 2.792 -1.340 19.177 1.00 88.12 99 ASN A N 1
ATOM 781 C CA . ASN A 1 99 ? 2.578 -0.004 18.620 1.00 88.12 99 ASN A CA 1
ATOM 782 C C . ASN A 1 99 ? 3.883 0.597 18.073 1.00 88.12 99 ASN A C 1
ATOM 784 O O . ASN A 1 99 ? 3.913 1.149 16.977 1.00 88.12 99 ASN A O 1
ATOM 788 N N . THR A 1 100 ? 4.986 0.449 18.807 1.00 90.12 100 THR A N 1
ATOM 789 C CA . THR A 1 100 ? 6.301 0.897 18.339 1.00 90.12 100 THR A CA 1
ATOM 790 C C . THR A 1 100 ? 6.728 0.104 17.109 1.00 90.12 100 THR A C 1
ATOM 792 O O . THR A 1 100 ? 7.209 0.694 16.147 1.00 90.12 100 THR A O 1
ATOM 795 N N . SER A 1 101 ? 6.498 -1.213 17.090 1.00 92.06 101 SER A N 1
ATOM 796 C CA . SER A 1 101 ? 6.814 -2.058 15.935 1.00 92.06 101 SER A CA 1
ATOM 797 C C . SER A 1 101 ? 6.068 -1.627 14.671 1.00 92.06 101 SER A C 1
ATOM 799 O O . SER A 1 101 ? 6.689 -1.491 13.621 1.00 92.06 101 SER A O 1
ATOM 801 N N . VAL A 1 102 ? 4.762 -1.364 14.767 1.00 91.81 102 VAL A N 1
ATOM 802 C CA . VAL A 1 102 ? 3.959 -0.891 13.626 1.00 91.81 102 VAL A CA 1
ATOM 803 C C . VAL A 1 102 ? 4.421 0.495 13.171 1.00 91.81 102 VAL A C 1
ATOM 805 O O . VAL A 1 102 ? 4.502 0.745 11.971 1.00 91.81 102 VAL A O 1
ATOM 808 N N . PHE A 1 103 ? 4.760 1.388 14.106 1.00 92.81 103 PHE A N 1
ATOM 809 C CA . PHE A 1 103 ? 5.251 2.722 13.763 1.00 92.81 103 PHE A CA 1
ATOM 810 C C . PHE A 1 103 ? 6.583 2.663 13.007 1.00 92.81 103 PHE A C 1
ATOM 812 O O . PHE A 1 103 ? 6.715 3.256 11.938 1.00 92.81 103 PHE A O 1
ATOM 819 N N . VAL A 1 104 ? 7.548 1.900 13.527 1.00 95.00 104 VAL A N 1
ATOM 820 C CA . VAL A 1 104 ? 8.848 1.702 12.873 1.00 95.00 104 VAL A CA 1
ATOM 821 C C . VAL A 1 104 ? 8.662 1.066 11.493 1.00 95.00 104 VAL A C 1
ATOM 823 O O . VAL A 1 104 ? 9.266 1.531 10.529 1.00 95.00 104 VAL A O 1
ATOM 826 N N . ALA A 1 105 ? 7.778 0.071 11.363 1.00 94.69 105 ALA A N 1
ATOM 827 C CA . ALA A 1 105 ? 7.459 -0.523 10.066 1.00 94.69 105 ALA A CA 1
ATOM 828 C C . ALA A 1 105 ? 6.899 0.520 9.082 1.00 94.69 105 ALA A C 1
ATOM 830 O O . ALA A 1 105 ? 7.375 0.600 7.952 1.00 94.69 105 ALA A O 1
ATOM 831 N N . ALA A 1 106 ? 5.964 1.373 9.520 1.00 95.19 106 ALA A N 1
ATOM 832 C CA . ALA A 1 106 ? 5.389 2.433 8.692 1.00 95.19 106 ALA A CA 1
ATOM 833 C C . ALA A 1 106 ? 6.443 3.432 8.186 1.00 95.19 106 ALA A C 1
ATOM 835 O O . ALA A 1 106 ? 6.434 3.779 7.006 1.00 95.19 106 ALA A O 1
ATOM 836 N N . VAL A 1 107 ? 7.385 3.847 9.041 1.00 96.00 107 VAL A N 1
ATOM 837 C CA . VAL A 1 107 ? 8.509 4.714 8.639 1.00 96.00 107 VAL A CA 1
ATOM 838 C C . VAL A 1 107 ? 9.369 4.035 7.572 1.00 96.00 107 VAL A C 1
ATOM 840 O O . VAL A 1 107 ? 9.714 4.656 6.567 1.00 96.00 107 VAL A O 1
ATOM 843 N N . PHE A 1 108 ? 9.664 2.747 7.739 1.00 96.81 108 PHE A N 1
ATOM 844 C CA . PHE A 1 108 ? 10.437 1.990 6.755 1.00 96.81 108 PHE A CA 1
ATOM 845 C C . PHE A 1 108 ? 9.666 1.722 5.456 1.00 96.81 108 PHE A C 1
ATOM 847 O O . PHE A 1 108 ? 10.289 1.616 4.406 1.00 96.81 108 PHE A O 1
ATOM 854 N N . TYR A 1 109 ? 8.332 1.655 5.471 1.00 96.94 109 TYR A N 1
ATOM 855 C CA . TYR A 1 109 ? 7.536 1.626 4.237 1.00 96.94 109 TYR A CA 1
ATOM 856 C C . TYR A 1 109 ? 7.607 2.958 3.480 1.00 96.94 109 TYR A C 1
ATOM 858 O O . TYR A 1 109 ? 7.731 2.946 2.258 1.00 96.94 109 TYR A O 1
ATOM 866 N N . ILE A 1 110 ? 7.601 4.098 4.184 1.00 97.25 110 ILE A N 1
ATOM 867 C CA . ILE A 1 110 ? 7.810 5.423 3.568 1.00 97.25 110 ILE A CA 1
ATOM 868 C C . ILE A 1 110 ? 9.214 5.513 2.967 1.00 97.25 110 ILE A C 1
ATOM 870 O O . ILE A 1 110 ? 9.376 5.970 1.838 1.00 97.25 110 ILE A O 1
ATOM 874 N N . HIS A 1 111 ? 10.229 5.048 3.694 1.00 97.25 111 HIS A N 1
ATOM 875 C CA . HIS A 1 111 ? 11.599 5.045 3.194 1.00 97.25 111 HIS A CA 1
ATOM 876 C C . HIS A 1 111 ? 11.770 4.113 1.982 1.00 97.25 111 HIS A C 1
ATOM 878 O O . HIS A 1 111 ? 12.391 4.499 0.995 1.00 97.25 111 HIS A O 1
ATOM 884 N N . LEU A 1 112 ? 11.145 2.931 1.986 1.00 95.94 112 LEU A N 1
ATOM 885 C CA . LEU A 1 112 ? 11.134 2.053 0.815 1.00 95.94 112 LEU A CA 1
ATOM 886 C C . LEU A 1 112 ? 10.385 2.687 -0.369 1.00 95.94 112 LEU A C 1
ATOM 888 O O . LEU A 1 112 ? 10.831 2.559 -1.507 1.00 95.94 112 LEU A O 1
ATOM 892 N N . ALA A 1 113 ? 9.289 3.415 -0.118 1.00 97.06 113 ALA A N 1
ATOM 893 C CA . ALA A 1 113 ? 8.587 4.184 -1.148 1.00 97.06 113 ALA A CA 1
ATOM 894 C C . ALA A 1 113 ? 9.486 5.265 -1.759 1.00 97.06 113 ALA A C 1
ATOM 896 O O . ALA A 1 113 ? 9.459 5.470 -2.971 1.00 97.06 113 ALA A O 1
ATOM 897 N N . TYR A 1 114 ? 10.298 5.927 -0.930 1.00 96.62 114 TYR A N 1
ATOM 898 C CA . TYR A 1 114 ? 11.292 6.894 -1.384 1.00 96.62 114 TYR A CA 1
ATOM 899 C C . TYR A 1 114 ? 12.349 6.232 -2.275 1.00 96.62 114 TYR A C 1
ATOM 901 O O . TYR A 1 114 ? 12.569 6.701 -3.389 1.00 96.62 114 TYR A O 1
ATOM 909 N N . LEU A 1 115 ? 12.937 5.110 -1.847 1.00 95.69 115 LEU A N 1
ATOM 910 C CA . LEU A 1 115 ? 13.920 4.381 -2.655 1.00 95.69 115 LEU A CA 1
ATOM 911 C C . LEU A 1 115 ? 13.327 3.958 -4.006 1.00 95.69 115 LEU A C 1
ATOM 913 O O . LEU A 1 115 ? 13.855 4.321 -5.049 1.00 95.69 115 LEU A O 1
ATOM 917 N N . MET A 1 116 ? 12.174 3.289 -4.010 1.00 94.38 116 MET A N 1
ATOM 918 C CA . MET A 1 116 ? 11.513 2.848 -5.248 1.00 94.38 116 MET A CA 1
ATOM 919 C C . MET A 1 116 ? 11.052 4.010 -6.144 1.00 94.38 116 MET A C 1
ATOM 921 O O . MET A 1 116 ? 10.947 3.863 -7.362 1.00 94.38 116 MET A O 1
ATOM 925 N N . GLY A 1 117 ? 10.742 5.160 -5.543 1.00 93.81 117 GLY A N 1
ATOM 926 C CA . GLY A 1 117 ? 10.286 6.354 -6.246 1.00 93.81 117 GLY A CA 1
ATOM 927 C C . GLY A 1 117 ? 11.418 7.150 -6.896 1.00 93.81 117 GLY A C 1
ATOM 928 O O . GLY A 1 117 ? 11.240 7.682 -7.994 1.00 93.81 117 GLY A O 1
ATOM 929 N N . PHE A 1 118 ? 12.571 7.232 -6.230 1.00 93.69 118 PHE A N 1
ATOM 930 C CA . PHE A 1 118 ? 13.600 8.223 -6.547 1.00 93.69 118 PHE A CA 1
ATOM 931 C C . PHE A 1 118 ? 14.979 7.645 -6.852 1.00 93.69 118 PHE A C 1
ATOM 933 O O . PHE A 1 118 ? 15.722 8.318 -7.560 1.00 93.69 118 PHE A O 1
ATOM 940 N N . GLU A 1 119 ? 15.319 6.435 -6.405 1.00 92.75 119 GLU A N 1
ATOM 941 C CA . GLU A 1 119 ? 16.639 5.853 -6.669 1.00 92.75 119 GLU A CA 1
ATOM 942 C C . GLU A 1 119 ? 16.769 5.491 -8.164 1.00 92.75 119 GLU A C 1
ATOM 944 O O . GLU A 1 119 ? 16.063 4.600 -8.657 1.00 92.75 119 GLU A O 1
ATOM 949 N N . PRO A 1 120 ? 17.616 6.200 -8.939 1.00 88.81 120 PRO A N 1
ATOM 950 C CA . PRO A 1 120 ? 17.729 5.986 -10.376 1.00 88.81 120 PRO A CA 1
ATOM 951 C C . PRO A 1 120 ? 18.245 4.597 -10.741 1.00 88.81 120 PRO A C 1
ATOM 953 O O . PRO A 1 120 ? 17.852 4.102 -11.800 1.00 88.81 120 PRO A O 1
ATOM 956 N N . ALA A 1 121 ? 19.054 3.971 -9.882 1.00 89.25 121 ALA A N 1
ATOM 957 C CA . ALA A 1 121 ? 19.675 2.678 -10.152 1.00 89.25 121 ALA A CA 1
ATOM 958 C C . ALA A 1 121 ? 18.667 1.528 -10.333 1.00 89.25 121 ALA A C 1
ATOM 960 O O . ALA A 1 121 ? 18.979 0.558 -11.010 1.00 89.25 121 ALA A O 1
ATOM 961 N N . PHE A 1 122 ? 17.424 1.658 -9.847 1.00 88.31 122 PHE A N 1
ATOM 962 C CA . PHE A 1 122 ? 16.364 0.691 -10.165 1.00 88.31 122 PHE A CA 1
ATOM 963 C C . PHE A 1 122 ? 15.935 0.697 -11.643 1.00 88.31 122 PHE A C 1
ATOM 965 O O . PHE A 1 122 ? 15.227 -0.208 -12.083 1.00 88.31 122 PHE A O 1
ATOM 972 N N . GLY A 1 123 ? 16.277 1.722 -12.428 1.00 89.56 123 GLY A N 1
ATOM 973 C CA . GLY A 1 123 ? 16.010 1.741 -13.872 1.00 89.56 123 GLY A CA 1
ATOM 974 C C . GLY A 1 123 ? 14.528 1.759 -14.284 1.00 89.56 123 GLY A C 1
ATOM 975 O O . GLY A 1 123 ? 14.230 1.783 -15.474 1.00 89.56 123 GLY A O 1
ATOM 976 N N . TYR A 1 124 ? 13.578 1.793 -13.342 1.00 92.44 124 TYR A N 1
ATOM 977 C CA . TYR A 1 124 ? 12.153 1.765 -13.677 1.00 92.44 124 TYR A CA 1
ATOM 978 C C . TYR A 1 124 ? 11.697 3.035 -14.402 1.00 92.44 124 TYR A C 1
ATOM 980 O O . TYR A 1 124 ? 12.166 4.131 -14.070 1.00 92.44 124 TYR A O 1
ATOM 988 N N . PRO A 1 125 ? 10.721 2.936 -15.320 1.00 93.00 125 PRO A N 1
ATOM 989 C CA . PRO A 1 125 ? 10.117 4.110 -15.930 1.00 93.00 125 PRO A CA 1
ATOM 990 C C . PRO A 1 125 ? 9.333 4.934 -14.887 1.00 93.00 125 PRO A C 1
ATOM 992 O O . PRO A 1 125 ? 8.805 4.371 -13.921 1.00 93.00 125 PRO A O 1
ATOM 995 N N . PRO A 1 126 ? 9.180 6.261 -15.078 1.00 91.88 126 PRO A N 1
ATOM 996 C CA . PRO A 1 126 ? 8.555 7.142 -14.087 1.00 91.88 126 PRO A CA 1
ATOM 997 C C . PRO A 1 126 ? 7.148 6.719 -13.645 1.00 91.88 126 PRO A C 1
ATOM 999 O O . PRO A 1 126 ? 6.785 6.892 -12.485 1.00 91.88 126 PRO A O 1
ATOM 1002 N N . TRP A 1 127 ? 6.348 6.150 -14.553 1.00 91.94 127 TRP A N 1
ATOM 1003 C CA . TRP A 1 127 ? 4.998 5.691 -14.224 1.00 91.94 127 TRP A CA 1
ATOM 1004 C C . TRP A 1 127 ? 5.013 4.537 -13.209 1.00 91.94 127 TRP A C 1
ATOM 1006 O O . TRP A 1 127 ? 4.214 4.537 -12.274 1.00 91.94 127 TRP A O 1
ATOM 1016 N N . LEU A 1 128 ? 5.953 3.593 -13.339 1.00 94.31 128 LEU A N 1
ATOM 1017 C CA . LEU A 1 128 ? 6.052 2.429 -12.458 1.00 94.31 128 LEU A CA 1
ATOM 1018 C C . LEU A 1 128 ? 6.587 2.831 -11.083 1.00 94.31 128 LEU A C 1
ATOM 1020 O O . LEU A 1 128 ? 6.067 2.375 -10.067 1.00 94.31 128 LEU A O 1
ATOM 1024 N N . ARG A 1 129 ? 7.547 3.764 -11.041 1.00 94.88 129 ARG A N 1
ATOM 1025 C CA . ARG A 1 129 ? 8.050 4.353 -9.788 1.00 94.88 129 ARG A CA 1
ATOM 1026 C C . ARG A 1 129 ? 6.928 4.992 -8.976 1.00 94.88 129 ARG A C 1
ATOM 1028 O O . ARG A 1 129 ? 6.757 4.675 -7.802 1.00 94.88 129 ARG A O 1
ATOM 1035 N N . ILE A 1 130 ? 6.117 5.841 -9.618 1.00 92.56 130 ILE A N 1
ATOM 1036 C CA . ILE A 1 130 ? 4.958 6.485 -8.979 1.00 92.56 130 ILE A CA 1
ATOM 1037 C C . ILE A 1 130 ? 3.967 5.428 -8.487 1.00 92.56 130 ILE A C 1
ATOM 1039 O O . ILE A 1 130 ? 3.492 5.513 -7.355 1.00 92.56 130 ILE A O 1
ATOM 1043 N N . ARG A 1 131 ? 3.675 4.414 -9.311 1.00 93.94 131 ARG A N 1
ATOM 1044 C CA . ARG A 1 131 ? 2.775 3.314 -8.951 1.00 93.94 131 ARG A CA 1
ATOM 1045 C C . ARG A 1 131 ? 3.221 2.613 -7.670 1.00 93.94 131 ARG A C 1
ATOM 1047 O O . ARG A 1 131 ? 2.436 2.536 -6.725 1.00 93.94 131 ARG A O 1
ATOM 1054 N N . VAL A 1 132 ? 4.465 2.141 -7.628 1.00 95.56 132 VAL A N 1
ATOM 1055 C CA . VAL A 1 132 ? 5.033 1.410 -6.485 1.00 95.56 132 VAL A CA 1
ATOM 1056 C C . VAL A 1 132 ? 5.086 2.301 -5.243 1.00 95.56 132 VAL A C 1
ATOM 1058 O O . VAL A 1 132 ? 4.626 1.892 -4.175 1.00 95.56 132 VAL A O 1
ATOM 1061 N N . ALA A 1 133 ? 5.562 3.542 -5.388 1.00 96.44 133 ALA A N 1
ATOM 1062 C CA . ALA A 1 133 ? 5.639 4.496 -4.287 1.00 96.44 133 ALA A CA 1
ATOM 1063 C C . ALA A 1 133 ? 4.258 4.773 -3.670 1.00 96.44 133 ALA A C 1
ATOM 1065 O O . ALA A 1 133 ? 4.120 4.743 -2.449 1.00 96.44 133 ALA A O 1
ATOM 1066 N N . LEU A 1 134 ? 3.213 4.963 -4.485 1.00 95.69 134 LEU A N 1
ATOM 1067 C CA . LEU A 1 134 ? 1.850 5.179 -3.986 1.00 95.69 134 LEU A CA 1
ATOM 1068 C C . LEU A 1 134 ? 1.308 3.982 -3.199 1.00 95.69 134 LEU A C 1
ATOM 1070 O O . LEU A 1 134 ? 0.656 4.186 -2.175 1.00 95.69 134 LEU A O 1
ATOM 1074 N N . ARG A 1 135 ? 1.589 2.745 -3.631 1.00 96.50 135 ARG A N 1
ATOM 1075 C CA . ARG A 1 135 ? 1.170 1.541 -2.892 1.00 96.50 135 ARG A CA 1
ATOM 1076 C C . ARG A 1 135 ? 1.883 1.437 -1.547 1.00 96.50 135 ARG A C 1
ATOM 1078 O O . ARG A 1 135 ? 1.233 1.222 -0.528 1.00 96.50 135 ARG A O 1
ATOM 1085 N N . LEU A 1 136 ? 3.195 1.669 -1.519 1.00 97.62 136 LEU A N 1
ATOM 1086 C CA . LEU A 1 136 ? 3.982 1.646 -0.282 1.00 97.62 136 LEU A CA 1
ATOM 1087 C C . LEU A 1 136 ? 3.581 2.767 0.693 1.00 97.62 136 LEU A C 1
ATOM 1089 O O . LEU A 1 136 ? 3.466 2.524 1.896 1.00 97.62 136 LEU A O 1
ATOM 1093 N N . LEU A 1 137 ? 3.288 3.970 0.189 1.00 97.62 137 LEU A N 1
ATOM 1094 C CA . LEU A 1 137 ? 2.721 5.059 0.993 1.00 97.62 137 LEU A CA 1
ATOM 1095 C C . LEU A 1 137 ? 1.312 4.723 1.499 1.00 97.62 137 LEU A C 1
ATOM 1097 O O . LEU A 1 137 ? 0.979 5.056 2.636 1.00 97.62 137 LEU A O 1
ATOM 1101 N N . GLY A 1 138 ? 0.504 4.029 0.692 1.00 96.75 138 GLY A N 1
ATOM 1102 C CA . GLY A 1 138 ? -0.790 3.482 1.099 1.00 96.75 138 GLY A CA 1
ATOM 1103 C C . GLY A 1 138 ? -0.665 2.517 2.276 1.00 96.75 138 GLY A C 1
ATOM 1104 O O . GLY A 1 138 ? -1.382 2.662 3.265 1.00 96.75 138 GLY A O 1
ATOM 1105 N N . LEU A 1 139 ? 0.308 1.606 2.225 1.00 96.88 139 LEU A N 1
ATOM 1106 C CA . LEU A 1 139 ? 0.607 0.678 3.316 1.00 96.88 139 LEU A CA 1
ATOM 1107 C C . LEU A 1 139 ? 1.098 1.388 4.577 1.00 96.88 139 LEU A C 1
ATOM 1109 O O . LEU A 1 139 ? 0.662 1.048 5.681 1.00 96.88 139 LEU A O 1
ATOM 1113 N N . ALA A 1 140 ? 1.962 2.394 4.438 1.00 96.31 140 ALA A N 1
ATOM 1114 C CA . ALA A 1 140 ? 2.363 3.230 5.563 1.00 96.31 140 ALA A CA 1
ATOM 1115 C C . ALA A 1 140 ? 1.150 3.938 6.192 1.00 96.31 140 ALA A C 1
ATOM 1117 O O . ALA A 1 140 ? 0.962 3.870 7.408 1.00 96.31 140 ALA A O 1
ATOM 1118 N N . GLY A 1 141 ? 0.286 4.545 5.371 1.00 93.94 141 GLY A N 1
ATOM 1119 C CA . GLY A 1 141 ? -0.955 5.193 5.805 1.00 93.94 141 GLY A CA 1
ATOM 1120 C C . GLY A 1 141 ? -1.900 4.231 6.525 1.00 93.94 141 GLY A C 1
ATOM 1121 O O . GLY A 1 141 ? -2.335 4.521 7.640 1.00 93.94 141 GLY A O 1
ATOM 1122 N N . GLY A 1 142 ? -2.134 3.048 5.953 1.00 92.88 142 GLY A N 1
ATOM 1123 C CA . GLY A 1 142 ? -2.933 1.986 6.564 1.00 92.88 142 GLY A CA 1
ATOM 1124 C C . GLY A 1 142 ? -2.348 1.491 7.891 1.00 92.88 142 GLY A C 1
ATOM 1125 O O . GLY A 1 142 ? -3.086 1.296 8.856 1.00 92.88 142 GLY A O 1
ATOM 1126 N N . SER A 1 143 ? -1.024 1.355 7.984 1.00 92.94 143 SER A N 1
ATOM 1127 C CA . SER A 1 143 ? -0.330 0.945 9.216 1.00 92.94 143 SER A CA 1
ATOM 1128 C C . SER A 1 143 ? -0.448 2.005 10.318 1.00 92.94 143 SER A C 1
ATOM 1130 O O . SER A 1 143 ? -0.757 1.683 11.465 1.00 92.94 143 SER A O 1
ATOM 1132 N N . LEU A 1 144 ? -0.284 3.287 9.977 1.00 91.69 144 LEU A N 1
ATOM 1133 C CA . LEU A 1 144 ? -0.527 4.401 10.904 1.00 91.69 144 LEU A CA 1
ATOM 1134 C C . LEU A 1 144 ? -2.005 4.479 11.313 1.00 91.69 144 LEU A C 1
ATOM 1136 O O . LEU A 1 144 ? -2.321 4.744 12.472 1.00 91.69 144 LEU A O 1
ATOM 1140 N N . ARG A 1 145 ? -2.927 4.183 10.391 1.00 87.25 145 ARG A N 1
ATOM 1141 C CA . ARG A 1 145 ? -4.361 4.095 10.686 1.00 87.25 145 ARG A CA 1
ATOM 1142 C C . ARG A 1 145 ? -4.684 2.943 11.642 1.00 87.25 145 ARG A C 1
ATOM 1144 O O . ARG A 1 145 ? -5.579 3.094 12.473 1.00 87.25 145 ARG A O 1
ATOM 1151 N N . MET A 1 146 ? -3.947 1.834 11.570 1.00 87.69 146 MET A N 1
ATOM 1152 C CA . MET A 1 146 ? -4.047 0.722 12.520 1.00 87.69 146 MET A CA 1
ATOM 1153 C C . MET A 1 146 ? -3.569 1.119 13.928 1.00 87.69 146 MET A C 1
ATOM 1155 O O . MET A 1 146 ? -4.167 0.681 14.910 1.00 87.69 146 MET A O 1
ATOM 1159 N N . LEU A 1 147 ? -2.541 1.973 14.043 1.00 84.12 147 LEU A N 1
ATOM 1160 C CA . LEU A 1 147 ? -2.094 2.539 15.330 1.00 84.12 147 LEU A CA 1
ATOM 1161 C C . LEU A 1 147 ? -3.135 3.444 15.980 1.00 84.12 147 LEU A C 1
ATOM 1163 O O . LEU A 1 147 ? -3.252 3.469 17.205 1.00 84.12 147 LEU A O 1
ATOM 1167 N N . ALA A 1 148 ? -3.924 4.135 15.160 1.00 70.06 148 ALA A N 1
ATOM 1168 C CA . ALA A 1 148 ? -5.108 4.889 15.559 1.00 70.06 148 ALA A CA 1
ATOM 1169 C C . ALA A 1 148 ? -6.284 3.964 15.956 1.00 70.06 148 ALA A C 1
ATOM 1171 O O . ALA A 1 148 ? -7.438 4.208 15.601 1.00 70.06 148 ALA A O 1
ATOM 1172 N N . ALA A 1 149 ? -5.987 2.855 16.643 1.00 61.97 149 ALA A N 1
ATOM 1173 C CA . ALA A 1 149 ? -6.933 1.824 17.040 1.00 61.97 149 ALA A CA 1
ATOM 1174 C C . ALA A 1 149 ? -8.120 2.433 17.802 1.00 61.97 149 ALA A C 1
ATOM 1176 O O . ALA A 1 149 ? -7.961 2.940 18.917 1.00 61.97 149 ALA A O 1
ATOM 1177 N N . GLY A 1 150 ? -9.315 2.342 17.210 1.00 62.34 150 GLY A N 1
ATOM 1178 C CA . GLY A 1 150 ? -10.543 2.885 17.785 1.00 62.34 150 GLY A CA 1
ATOM 1179 C C . GLY A 1 150 ? -11.200 3.983 16.945 1.00 62.34 150 GLY A C 1
ATOM 1180 O O . GLY A 1 150 ? -10.983 4.088 15.736 1.00 62.34 150 GLY A O 1
ATOM 1181 N N . ASP A 1 151 ? -12.048 4.771 17.607 1.00 64.44 151 ASP A N 1
ATOM 1182 C CA . ASP A 1 151 ? -12.640 5.979 17.032 1.00 64.44 151 ASP A CA 1
ATOM 1183 C C . ASP A 1 151 ? -11.567 7.064 16.872 1.00 64.44 151 ASP A C 1
ATOM 1185 O O . ASP A 1 151 ? -10.693 7.205 17.728 1.00 64.44 151 ASP A O 1
ATOM 1189 N N . PHE A 1 152 ? -11.652 7.827 15.781 1.00 72.62 152 PHE A N 1
ATOM 1190 C CA . PHE A 1 152 ? -10.722 8.917 15.486 1.00 72.62 152 PHE A CA 1
ATOM 1191 C C . PHE A 1 152 ? -10.668 9.943 16.624 1.00 72.62 152 PHE A C 1
ATOM 1193 O O . PHE A 1 152 ? -11.693 10.492 17.044 1.00 72.62 152 PHE A O 1
ATOM 1200 N N . ASP A 1 153 ? -9.451 10.246 17.058 1.00 75.25 153 ASP A N 1
ATOM 1201 C CA . ASP A 1 153 ? -9.134 11.188 18.115 1.00 75.25 153 ASP A CA 1
ATOM 1202 C C . ASP A 1 153 ? -8.213 12.295 17.590 1.00 75.25 153 ASP A C 1
ATOM 1204 O O . ASP A 1 153 ? -7.019 12.106 17.353 1.00 75.25 153 ASP A O 1
ATOM 1208 N N . SER A 1 154 ? -8.766 13.502 17.465 1.00 71.94 154 SER A N 1
ATOM 1209 C CA . SER A 1 154 ? -8.046 14.684 16.990 1.00 71.94 154 SER A CA 1
ATOM 1210 C C . SER A 1 154 ? -6.919 15.146 17.920 1.00 71.94 154 SER A C 1
ATOM 1212 O O . SER A 1 154 ? -6.119 15.996 17.520 1.00 71.94 154 SER A O 1
ATOM 1214 N N . SER A 1 155 ? -6.823 14.626 19.145 1.00 74.56 155 SER A N 1
ATOM 1215 C CA . SER A 1 155 ? -5.692 14.904 20.035 1.00 74.56 155 SER A CA 1
ATOM 1216 C C . SER A 1 155 ? -4.459 14.057 19.701 1.00 74.56 155 SER A C 1
ATOM 1218 O O . SER A 1 155 ? -3.334 14.466 19.990 1.00 74.56 155 SER A O 1
ATOM 1220 N N . ARG A 1 156 ? -4.636 12.908 19.036 1.00 78.81 156 ARG A N 1
ATOM 1221 C CA . ARG A 1 156 ? -3.550 11.965 18.751 1.00 78.81 156 ARG A CA 1
ATOM 1222 C C . ARG A 1 156 ? -2.831 12.333 17.460 1.00 78.81 156 ARG A C 1
ATOM 1224 O O . ARG A 1 156 ? -3.424 12.422 16.387 1.00 78.81 156 ARG A O 1
ATOM 1231 N N . HIS A 1 157 ? -1.512 12.493 17.547 1.00 82.06 157 HIS A N 1
ATOM 1232 C CA . HIS A 1 157 ? -0.679 12.769 16.374 1.00 82.06 157 HIS A CA 1
ATOM 1233 C C . HIS A 1 157 ? -0.733 11.636 15.338 1.00 82.06 157 HIS A C 1
ATOM 1235 O O . HIS A 1 157 ? -0.766 11.911 14.141 1.00 82.06 157 HIS A O 1
ATOM 1241 N N . TRP A 1 158 ? -0.814 10.378 15.783 1.00 81.00 158 TRP A N 1
ATOM 1242 C CA . TRP A 1 158 ? -0.902 9.212 14.898 1.00 81.00 158 TRP A CA 1
ATOM 1243 C C . TRP A 1 158 ? -2.176 9.195 14.056 1.00 81.00 158 TRP A C 1
ATOM 1245 O O . TRP A 1 158 ? -2.105 8.897 12.868 1.00 81.00 158 TRP A O 1
ATOM 1255 N N . ASP A 1 159 ? -3.311 9.595 14.630 1.00 80.69 159 ASP A N 1
ATOM 1256 C CA . ASP A 1 159 ? -4.587 9.692 13.921 1.00 80.69 159 ASP A CA 1
ATOM 1257 C C . ASP A 1 159 ? -4.510 10.745 12.814 1.00 80.69 159 ASP A C 1
ATOM 1259 O O . ASP A 1 159 ? -4.907 10.477 11.683 1.00 80.69 159 ASP A O 1
ATOM 1263 N N . LYS A 1 160 ? -3.918 11.914 13.096 1.00 85.69 160 LYS A N 1
ATOM 1264 C CA . LYS A 1 160 ? -3.703 12.963 12.084 1.00 85.69 160 LYS A CA 1
ATOM 1265 C C . LYS A 1 160 ? -2.768 12.504 10.971 1.00 85.69 160 LYS A C 1
ATOM 1267 O O . LYS A 1 160 ? -3.066 12.734 9.804 1.00 85.69 160 LYS A O 1
ATOM 1272 N N . LEU A 1 161 ? -1.650 11.868 11.322 1.00 88.25 161 LEU A N 1
ATOM 1273 C CA . LEU A 1 161 ? -0.67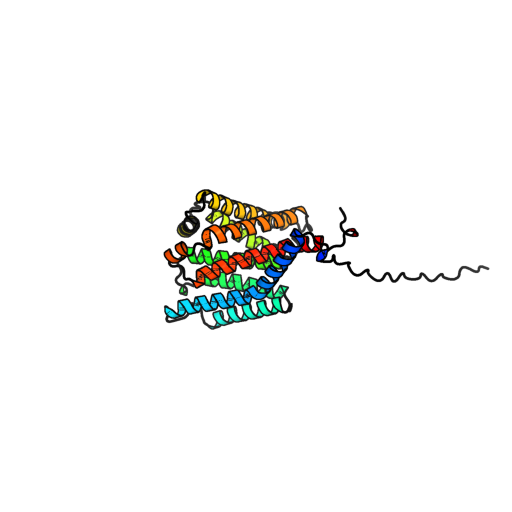4 11.386 10.344 1.00 88.25 161 LEU A CA 1
ATOM 1274 C C . LEU A 1 161 ? -1.250 10.259 9.482 1.00 88.25 161 LEU A C 1
ATOM 1276 O O . LEU A 1 161 ? -1.123 10.305 8.262 1.00 88.25 161 LEU A O 1
ATOM 1280 N N . GLY A 1 162 ? -1.920 9.279 10.093 1.00 88.88 162 GLY A N 1
ATOM 1281 C CA . GLY A 1 162 ? -2.515 8.148 9.385 1.00 88.88 162 GLY A CA 1
ATOM 1282 C C . GLY A 1 162 ? -3.650 8.571 8.460 1.00 88.88 162 GLY A C 1
ATOM 1283 O O . GLY A 1 162 ? -3.660 8.188 7.290 1.00 88.88 162 GLY A O 1
ATOM 1284 N N . VAL A 1 163 ? -4.567 9.409 8.948 1.00 88.88 163 VAL A N 1
ATOM 1285 C CA . VAL A 1 163 ? -5.674 9.950 8.148 1.00 88.88 163 VAL A CA 1
ATOM 1286 C C . VAL A 1 163 ? -5.160 10.911 7.070 1.00 88.88 163 VAL A C 1
ATOM 1288 O O . VAL A 1 163 ? -5.612 10.842 5.932 1.00 88.88 163 VAL A O 1
ATOM 1291 N N . GLY A 1 164 ? -4.175 11.757 7.382 1.00 90.94 164 GLY A N 1
ATOM 1292 C CA . GLY A 1 164 ? -3.586 12.693 6.424 1.00 90.94 164 GLY A CA 1
ATOM 1293 C C . GLY A 1 164 ? -2.872 11.978 5.280 1.00 90.94 164 GLY A C 1
ATOM 1294 O O . GLY A 1 164 ? -3.166 12.238 4.115 1.00 90.94 164 GLY A O 1
ATOM 1295 N N . LEU A 1 165 ? -1.991 11.025 5.602 1.00 93.62 165 LEU A N 1
ATOM 1296 C CA . LEU A 1 165 ? -1.272 10.239 4.599 1.00 93.62 165 LEU A CA 1
ATOM 1297 C C . LEU A 1 165 ? -2.231 9.383 3.760 1.00 93.62 165 LEU A C 1
ATOM 1299 O O . LEU A 1 165 ? -2.150 9.408 2.533 1.00 93.62 165 LEU A O 1
ATOM 1303 N N . SER A 1 166 ? -3.175 8.684 4.401 1.00 94.31 166 SER A N 1
ATOM 1304 C CA . SER A 1 166 ? -4.180 7.877 3.691 1.00 94.31 166 SER A CA 1
ATOM 1305 C C . SER A 1 166 ? -5.061 8.742 2.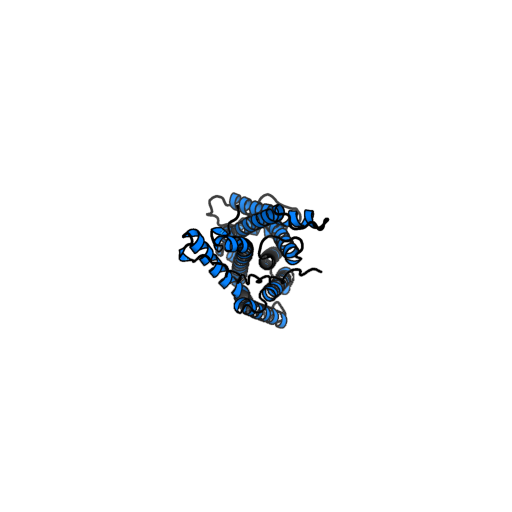791 1.00 94.31 166 SER A C 1
ATOM 1307 O O . SER A 1 166 ? -5.333 8.356 1.657 1.00 94.31 166 SER A O 1
ATOM 1309 N N . GLY A 1 167 ? -5.453 9.934 3.253 1.00 94.31 167 GLY A N 1
ATOM 1310 C CA . GLY A 1 167 ? -6.185 10.921 2.462 1.00 94.31 167 GLY A CA 1
ATOM 1311 C C . GLY A 1 167 ? -5.411 11.349 1.216 1.00 94.31 167 GLY A C 1
ATOM 1312 O O . GLY A 1 167 ? -5.947 11.250 0.115 1.00 94.31 167 GLY A O 1
ATOM 1313 N N . CYS A 1 168 ? -4.144 11.748 1.359 1.00 94.56 168 CYS A N 1
ATOM 1314 C CA . CYS A 1 168 ? -3.297 12.134 0.225 1.00 94.56 168 CYS A CA 1
ATOM 1315 C C . CYS A 1 168 ? -3.138 11.001 -0.801 1.00 94.56 168 CYS A C 1
ATOM 1317 O O . CYS A 1 168 ? -3.267 11.235 -2.003 1.00 94.56 168 CYS A O 1
ATOM 1319 N N . VAL A 1 169 ? -2.904 9.767 -0.341 1.00 96.00 169 VAL A N 1
ATOM 1320 C CA . VAL A 1 169 ? -2.798 8.599 -1.229 1.00 96.00 169 VAL A CA 1
ATOM 1321 C C . VAL A 1 169 ? -4.124 8.335 -1.944 1.00 96.00 169 VAL A C 1
ATOM 1323 O O . VAL A 1 169 ? -4.130 8.155 -3.161 1.00 96.00 169 VAL A O 1
ATOM 1326 N N . CYS A 1 170 ? -5.253 8.383 -1.228 1.00 96.06 170 CYS A N 1
ATOM 1327 C CA . CYS A 1 170 ? -6.579 8.232 -1.828 1.00 96.06 170 CYS A CA 1
ATOM 1328 C C . CYS A 1 170 ? -6.866 9.337 -2.857 1.00 96.06 170 CYS A C 1
ATOM 1330 O O . CYS A 1 170 ? -7.408 9.047 -3.916 1.00 96.06 170 CYS A O 1
ATOM 1332 N N . ALA A 1 171 ? -6.459 10.585 -2.613 1.00 94.44 171 ALA A N 1
ATOM 1333 C CA . ALA A 1 171 ? -6.630 11.665 -3.585 1.00 94.44 171 ALA A CA 1
ATOM 1334 C C . ALA A 1 171 ? -5.902 11.355 -4.900 1.00 94.44 171 ALA A C 1
ATOM 1336 O O . ALA A 1 171 ? -6.496 11.426 -5.975 1.00 94.44 171 ALA A O 1
ATOM 1337 N N . LEU A 1 172 ? -4.629 10.958 -4.811 1.00 92.88 172 LEU A N 1
ATOM 1338 C CA . LEU A 1 172 ? -3.809 10.652 -5.984 1.00 92.88 172 LEU A CA 1
ATOM 1339 C C . LEU A 1 172 ? -4.328 9.419 -6.733 1.00 92.88 172 LEU A C 1
ATOM 1341 O O . LEU A 1 172 ? -4.493 9.475 -7.950 1.00 92.88 172 LEU A O 1
ATOM 1345 N N . LEU A 1 173 ? -4.651 8.333 -6.026 1.00 93.12 173 LEU A N 1
ATOM 1346 C CA . LEU A 1 173 ? -5.218 7.126 -6.641 1.00 93.12 173 LEU A CA 1
ATOM 1347 C C . LEU A 1 173 ? -6.603 7.373 -7.245 1.00 93.12 173 LEU A C 1
ATOM 13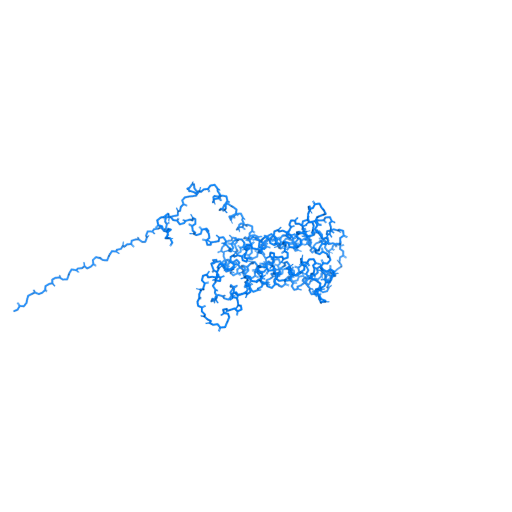49 O O . LEU A 1 173 ? -6.911 6.826 -8.305 1.00 93.12 173 LEU A O 1
ATOM 1353 N N . GLY A 1 174 ? -7.419 8.213 -6.604 1.00 91.94 174 GLY A N 1
ATOM 1354 C CA . GLY A 1 174 ? -8.717 8.638 -7.113 1.00 91.94 174 GLY A CA 1
ATOM 1355 C C . GLY A 1 174 ? -8.583 9.399 -8.427 1.00 91.94 174 GLY A C 1
ATOM 1356 O O . GLY A 1 174 ? -9.202 9.016 -9.416 1.00 91.94 174 GLY A O 1
ATOM 1357 N N . LEU A 1 175 ? -7.708 10.409 -8.469 1.00 89.81 175 LEU A N 1
ATOM 1358 C CA . LEU A 1 175 ? -7.436 11.194 -9.679 1.00 89.81 175 LEU A CA 1
ATOM 1359 C C . LEU A 1 175 ? -6.907 10.330 -10.827 1.00 89.81 175 LEU A C 1
ATOM 1361 O O . LEU A 1 175 ? -7.389 10.455 -11.947 1.00 89.81 175 LEU A O 1
ATOM 1365 N N . ILE A 1 176 ? -5.959 9.432 -10.547 1.00 89.44 176 ILE A N 1
ATOM 1366 C CA . ILE A 1 176 ? -5.367 8.538 -11.554 1.00 89.44 176 ILE A CA 1
ATOM 1367 C C . ILE A 1 176 ? -6.378 7.491 -12.058 1.00 89.44 176 ILE A C 1
ATOM 1369 O O . ILE A 1 176 ? -6.241 6.980 -13.167 1.00 89.44 176 ILE A O 1
ATOM 1373 N N . SER A 1 177 ? -7.388 7.149 -11.254 1.00 89.44 177 SER A N 1
ATOM 1374 C CA . SER A 1 177 ? -8.394 6.148 -11.624 1.00 89.44 177 SER A CA 1
ATOM 1375 C C . SER A 1 177 ? -9.575 6.719 -12.406 1.00 89.44 177 SER A C 1
ATOM 1377 O O . SER A 1 177 ? -10.338 5.931 -12.955 1.00 89.44 177 SER A O 1
ATOM 1379 N N . LEU A 1 178 ? -9.760 8.042 -12.462 1.00 87.94 178 LEU A N 1
ATOM 1380 C CA . LEU A 1 178 ? -10.897 8.665 -13.143 1.00 87.94 178 LEU A CA 1
ATOM 1381 C C . LEU A 1 178 ? -10.625 8.858 -14.647 1.00 87.94 178 LEU A C 1
ATOM 1383 O O . LEU A 1 178 ? -9.737 9.635 -14.993 1.00 87.94 178 LEU A O 1
ATOM 1387 N N . PRO A 1 179 ? -11.442 8.280 -15.554 1.00 80.44 179 PRO A N 1
ATOM 1388 C CA . PRO A 1 179 ? -11.168 8.300 -16.998 1.00 80.44 179 PRO A CA 1
ATOM 1389 C C . PRO A 1 179 ? -11.080 9.695 -17.632 1.00 80.44 179 PRO A C 1
ATOM 1391 O O . PRO A 1 179 ? -10.436 9.871 -18.661 1.00 80.44 179 PRO A O 1
ATOM 1394 N N . THR A 1 180 ? -11.762 10.683 -17.050 1.00 73.38 180 THR A N 1
ATOM 1395 C CA . THR A 1 180 ? -11.901 12.040 -17.602 1.00 73.38 180 THR A CA 1
ATOM 1396 C C . THR A 1 180 ? -10.951 13.059 -16.974 1.00 73.38 180 THR A C 1
ATOM 1398 O O . THR A 1 180 ? -10.857 14.185 -17.459 1.00 73.38 180 THR A O 1
ATOM 1401 N N . MET A 1 181 ? -10.233 12.696 -15.907 1.00 61.84 181 MET A N 1
ATOM 1402 C CA . MET A 1 181 ? -9.321 13.603 -15.206 1.00 61.84 181 MET A CA 1
ATOM 1403 C C . MET A 1 181 ? -7.934 13.560 -15.851 1.00 61.84 181 MET A C 1
ATOM 1405 O O . MET A 1 181 ? -7.006 12.913 -15.372 1.00 61.84 181 MET A O 1
ATOM 1409 N N . THR A 1 182 ? -7.765 14.285 -16.953 1.00 54.94 182 THR A N 1
ATOM 1410 C CA . THR A 1 182 ? -6.439 14.607 -17.493 1.00 54.94 182 THR A CA 1
ATOM 1411 C C . THR A 1 182 ? -5.979 15.935 -16.907 1.00 54.94 182 THR A C 1
ATOM 1413 O O . THR A 1 182 ? -6.057 16.980 -17.551 1.00 54.94 182 THR A O 1
ATOM 1416 N N . LEU A 1 183 ? -5.527 15.918 -15.652 1.00 55.88 183 LEU A N 1
ATOM 1417 C CA . LEU A 1 183 ? -4.762 17.047 -15.126 1.00 55.88 183 LEU A CA 1
ATOM 1418 C C . LEU A 1 183 ? -3.518 17.220 -16.021 1.00 55.88 183 LEU A C 1
ATOM 1420 O O . LEU A 1 183 ? -2.784 16.246 -16.190 1.00 55.88 183 LEU A O 1
ATOM 1424 N N . PRO A 1 184 ? -3.252 18.416 -16.581 1.00 56.59 184 PRO A N 1
ATOM 1425 C CA . PRO A 1 184 ? -2.170 18.630 -17.550 1.00 56.59 184 PRO A CA 1
ATOM 1426 C C . PRO A 1 184 ? -0.765 18.305 -17.008 1.00 56.59 184 PRO A C 1
ATOM 1428 O O . PRO A 1 184 ? 0.158 18.116 -17.790 1.00 56.59 184 PRO A O 1
ATOM 1431 N N . ASN A 1 185 ? -0.620 18.169 -15.683 1.00 55.62 185 ASN A N 1
ATOM 1432 C CA . ASN A 1 185 ? 0.629 17.822 -14.995 1.00 55.62 185 ASN A CA 1
ATOM 1433 C C . ASN A 1 185 ? 0.643 16.403 -14.393 1.00 55.62 185 ASN A C 1
ATOM 1435 O O . ASN A 1 185 ? 1.630 16.014 -13.768 1.00 55.62 185 ASN A O 1
ATOM 1439 N N . LEU A 1 186 ? -0.438 15.625 -14.521 1.00 64.88 186 LEU A N 1
ATOM 1440 C CA . LEU A 1 186 ? -0.437 14.230 -14.078 1.00 64.88 186 LEU A CA 1
ATOM 1441 C C . LEU A 1 186 ? 0.299 13.389 -15.124 1.00 64.88 186 LEU A C 1
ATOM 1443 O O . LEU A 1 186 ? 0.061 13.550 -16.319 1.00 64.88 186 LEU A O 1
ATOM 1447 N N . ASN A 1 187 ? 1.169 12.474 -14.691 1.00 74.12 187 ASN A N 1
ATOM 1448 C CA . ASN A 1 187 ? 1.900 11.593 -15.601 1.00 74.12 187 ASN A CA 1
ATOM 1449 C C . ASN A 1 187 ? 0.910 10.799 -16.481 1.00 74.12 187 ASN A C 1
ATOM 1451 O O . ASN A 1 187 ? 0.260 9.855 -16.023 1.00 74.12 187 ASN A O 1
ATOM 1455 N N . THR A 1 188 ? 0.792 11.196 -17.750 1.00 80.75 188 THR A N 1
ATOM 1456 C CA . THR A 1 188 ? -0.188 10.657 -18.705 1.00 80.75 188 THR A CA 1
ATOM 1457 C C . THR A 1 188 ? 0.040 9.177 -18.989 1.00 80.75 188 THR A C 1
ATOM 1459 O O . THR A 1 188 ? -0.923 8.440 -19.200 1.00 80.75 188 THR A O 1
ATOM 1462 N N . ALA A 1 189 ? 1.293 8.715 -18.923 1.00 84.94 189 ALA A N 1
ATOM 1463 C CA . ALA A 1 189 ? 1.626 7.300 -19.038 1.00 84.94 189 ALA A CA 1
ATOM 1464 C C . ALA A 1 189 ? 1.094 6.505 -17.838 1.00 84.94 189 ALA A C 1
ATOM 1466 O O . ALA A 1 189 ? 0.485 5.456 -18.026 1.00 84.94 189 ALA A O 1
ATOM 1467 N N . MET A 1 190 ? 1.238 7.030 -16.615 1.00 85.38 190 MET A N 1
ATOM 1468 C CA . MET A 1 190 ? 0.690 6.385 -15.415 1.00 85.38 190 MET A CA 1
ATOM 1469 C C . MET A 1 190 ? -0.831 6.247 -15.494 1.00 85.38 190 MET A C 1
ATOM 1471 O O . MET A 1 190 ? -1.357 5.154 -15.298 1.00 85.38 190 MET A O 1
ATOM 1475 N N . HIS A 1 191 ? -1.529 7.327 -15.853 1.00 86.94 191 HIS A N 1
ATOM 1476 C CA . HIS A 1 191 ? -2.978 7.288 -16.046 1.00 86.94 191 HIS A CA 1
ATOM 1477 C C . HIS A 1 191 ? -3.369 6.254 -17.117 1.00 86.94 191 HIS A C 1
ATOM 1479 O O . HIS A 1 191 ? -4.232 5.408 -16.884 1.00 86.94 191 HIS A O 1
ATOM 1485 N N . ARG A 1 192 ? -2.675 6.234 -18.262 1.00 87.75 192 ARG A N 1
ATOM 1486 C CA . ARG A 1 192 ? -2.933 5.254 -19.325 1.00 87.75 192 ARG A CA 1
ATOM 1487 C C . ARG A 1 192 ? -2.756 3.813 -18.843 1.00 87.75 192 ARG A C 1
ATOM 1489 O O . ARG A 1 192 ? -3.624 2.988 -19.128 1.00 87.75 192 ARG A O 1
ATOM 1496 N N . HIS A 1 193 ? -1.681 3.501 -18.117 1.00 90.56 193 HIS A N 1
ATOM 1497 C CA . HIS A 1 193 ? -1.449 2.148 -17.601 1.00 90.56 193 HIS A CA 1
ATOM 1498 C C . HIS A 1 193 ? -2.467 1.743 -16.524 1.00 90.56 193 HIS A C 1
ATOM 1500 O O . HIS A 1 193 ? -2.850 0.577 -16.434 1.00 90.56 193 HIS A O 1
ATOM 1506 N N . GLU A 1 194 ? -2.955 2.694 -15.734 1.00 87.62 194 GLU A N 1
ATOM 1507 C CA . GLU A 1 194 ? -3.999 2.462 -14.728 1.00 87.62 194 GLU A CA 1
ATOM 1508 C C . GLU A 1 194 ? -5.381 2.204 -15.333 1.00 87.62 194 GLU A C 1
ATOM 1510 O O . GLU A 1 194 ? -6.158 1.440 -14.761 1.00 87.62 194 GLU A O 1
ATOM 1515 N N . LEU A 1 195 ? -5.684 2.784 -16.496 1.00 88.06 195 LEU A N 1
ATOM 1516 C CA . LEU A 1 195 ? -6.908 2.458 -17.229 1.00 88.06 195 LEU A CA 1
ATOM 1517 C C . LEU A 1 195 ? -6.779 1.132 -17.992 1.00 88.06 195 LEU A C 1
ATOM 1519 O O . LEU A 1 195 ? -7.629 0.256 -17.894 1.00 88.06 195 LEU A O 1
ATOM 1523 N N . SER A 1 196 ? -5.680 0.947 -18.721 1.00 88.81 196 SER A N 1
ATOM 1524 C CA . SER A 1 196 ? -5.493 -0.230 -19.586 1.00 88.81 196 SER A CA 1
ATOM 1525 C C . SER A 1 196 ? -5.198 -1.537 -18.843 1.00 88.81 196 SER A C 1
ATOM 1527 O O . SER A 1 196 ? -5.310 -2.604 -19.438 1.00 88.81 196 SER A O 1
ATOM 1529 N N . SER A 1 197 ? -4.872 -1.478 -17.550 1.00 88.88 197 SER A N 1
ATOM 1530 C CA . SER A 1 197 ? -4.658 -2.670 -16.718 1.00 88.88 197 SER A CA 1
ATOM 1531 C C . SER A 1 197 ? -5.936 -3.407 -16.324 1.00 88.88 197 SER A C 1
ATOM 1533 O O . SER A 1 197 ? -5.854 -4.558 -15.889 1.00 88.88 197 SER A O 1
ATOM 1535 N N . ALA A 1 198 ? -7.113 -2.793 -16.482 1.00 87.56 198 ALA A N 1
ATOM 1536 C CA . ALA A 1 198 ? -8.373 -3.449 -16.159 1.00 87.56 198 ALA A CA 1
ATOM 1537 C C . ALA A 1 198 ? -8.623 -4.680 -17.048 1.00 87.56 198 ALA A C 1
ATOM 1539 O O . ALA A 1 198 ? -8.382 -4.645 -18.256 1.00 87.56 198 ALA A O 1
ATOM 1540 N N . PHE A 1 199 ? -9.129 -5.775 -16.468 1.00 82.06 199 PHE A N 1
ATOM 1541 C CA . PHE A 1 199 ? -9.467 -6.970 -17.248 1.00 82.06 199 PHE A CA 1
ATOM 1542 C C . PHE A 1 199 ? -10.492 -6.649 -18.355 1.00 82.06 199 PHE A C 1
ATOM 1544 O O . PHE A 1 199 ? -11.555 -6.100 -18.054 1.00 82.06 199 PHE A O 1
ATOM 1551 N N . PRO A 1 200 ? -10.246 -7.071 -19.611 1.00 66.50 200 PRO A N 1
ATOM 1552 C CA . PRO A 1 200 ? -11.115 -6.746 -20.746 1.00 66.50 200 PRO A CA 1
ATOM 1553 C C . PRO A 1 200 ? -12.521 -7.362 -20.644 1.00 66.50 200 PRO A C 1
ATOM 1555 O O . PRO A 1 200 ? -13.458 -6.840 -21.235 1.00 66.50 200 PRO A O 1
ATOM 1558 N N . ASN A 1 201 ? -12.684 -8.438 -19.862 1.00 63.78 201 ASN A N 1
ATOM 1559 C CA . ASN A 1 201 ? -13.945 -9.179 -19.720 1.00 63.78 201 ASN A CA 1
ATOM 1560 C C . ASN A 1 201 ? -14.806 -8.735 -18.525 1.00 63.78 201 ASN A C 1
ATOM 1562 O O . ASN A 1 201 ? -15.877 -9.301 -18.300 1.00 63.78 201 ASN A O 1
ATOM 1566 N N . ILE A 1 202 ? -14.371 -7.747 -17.736 1.00 58.47 202 ILE A N 1
ATOM 1567 C CA . ILE A 1 202 ? -15.240 -7.162 -16.711 1.00 58.47 202 ILE A CA 1
ATOM 1568 C C . ILE A 1 202 ? -16.213 -6.247 -17.458 1.00 58.47 202 ILE A C 1
ATOM 1570 O O . ILE A 1 202 ? -15.802 -5.220 -17.986 1.00 58.47 202 ILE A O 1
ATOM 1574 N N . PHE A 1 203 ? -17.490 -6.653 -17.506 1.00 48.22 203 PHE A N 1
ATOM 1575 C CA . PHE A 1 203 ? -18.609 -6.154 -18.335 1.00 48.22 203 PHE A CA 1
ATOM 1576 C C . PHE A 1 203 ? -18.832 -4.627 -18.382 1.00 48.22 203 PHE A C 1
ATOM 1578 O O . PHE A 1 203 ? -19.702 -4.153 -19.106 1.00 48.22 203 PHE A O 1
ATOM 1585 N N . VAL A 1 204 ? -18.067 -3.842 -17.622 1.00 59.97 204 VAL A N 1
ATOM 1586 C CA . VAL A 1 204 ? -18.110 -2.385 -17.632 1.00 59.97 204 VAL A CA 1
ATOM 1587 C C . VAL A 1 204 ? -16.716 -1.801 -17.333 1.00 59.97 204 VAL A C 1
ATOM 1589 O O . VAL A 1 204 ? -16.514 -1.119 -16.326 1.00 59.97 204 VAL A O 1
ATOM 1592 N N . THR A 1 205 ? -15.728 -2.076 -18.191 1.00 66.38 205 THR A N 1
ATOM 1593 C CA . THR A 1 205 ? -14.336 -1.581 -18.065 1.00 66.38 205 THR A CA 1
ATOM 1594 C C . THR A 1 205 ? -14.263 -0.080 -17.777 1.00 66.38 205 THR A C 1
ATOM 1596 O O . THR A 1 205 ? -13.480 0.354 -16.943 1.00 66.38 205 THR A O 1
ATOM 1599 N N . HIS A 1 206 ? -15.146 0.731 -18.358 1.00 75.75 206 HIS A N 1
ATOM 1600 C CA . HIS A 1 206 ? -15.192 2.163 -18.051 1.00 75.75 206 HIS A CA 1
ATOM 1601 C C . HIS A 1 206 ? -15.817 2.494 -16.687 1.00 75.75 206 HIS A C 1
ATOM 1603 O O . HIS A 1 206 ? -15.340 3.400 -16.007 1.00 75.75 206 HIS A O 1
ATOM 1609 N N . LEU A 1 207 ? -16.855 1.774 -16.249 1.00 85.75 207 LEU A N 1
ATOM 1610 C CA . LEU A 1 207 ? -17.520 2.044 -14.967 1.00 85.75 207 LEU A CA 1
ATOM 1611 C C . LEU A 1 207 ? -16.643 1.652 -13.783 1.00 85.75 207 LEU A C 1
ATOM 1613 O O . LEU A 1 207 ? -16.663 2.354 -12.779 1.00 85.75 207 LEU A O 1
ATOM 1617 N N . ILE A 1 208 ? -15.857 0.575 -13.881 1.00 88.75 208 ILE A N 1
ATOM 1618 C CA . ILE A 1 208 ? -15.004 0.156 -12.761 1.00 88.75 208 ILE A CA 1
ATOM 1619 C C . ILE A 1 208 ? -13.980 1.241 -12.398 1.00 88.75 208 ILE A C 1
ATOM 1621 O O . ILE A 1 208 ? -13.749 1.497 -11.218 1.00 88.75 208 ILE A O 1
ATOM 1625 N N . HIS A 1 209 ? -13.448 1.958 -13.390 1.00 89.88 209 HIS A N 1
ATOM 1626 C CA . HIS A 1 209 ? -12.579 3.116 -13.179 1.00 89.88 209 HIS A CA 1
ATOM 1627 C C . HIS A 1 209 ? -13.291 4.251 -12.437 1.00 89.88 209 HIS A C 1
ATOM 1629 O O . HIS A 1 209 ? -12.761 4.771 -11.456 1.00 89.88 209 HIS A O 1
ATOM 1635 N N . TRP A 1 210 ? -14.529 4.570 -12.830 1.00 90.81 210 TRP A N 1
ATOM 1636 C CA . TRP A 1 210 ? -15.362 5.533 -12.108 1.00 90.81 210 TRP A CA 1
ATOM 1637 C C . TRP A 1 210 ? -15.629 5.105 -10.668 1.00 90.81 210 TRP A C 1
ATOM 1639 O O . TRP A 1 210 ? -15.472 5.914 -9.759 1.00 90.81 210 TRP A O 1
ATOM 1649 N N . VAL A 1 211 ? -15.986 3.841 -10.437 1.00 93.00 211 VAL A N 1
ATOM 1650 C CA . VAL A 1 211 ? -16.275 3.325 -9.092 1.00 93.00 211 VAL A CA 1
ATOM 1651 C C . VAL A 1 211 ? -15.031 3.393 -8.205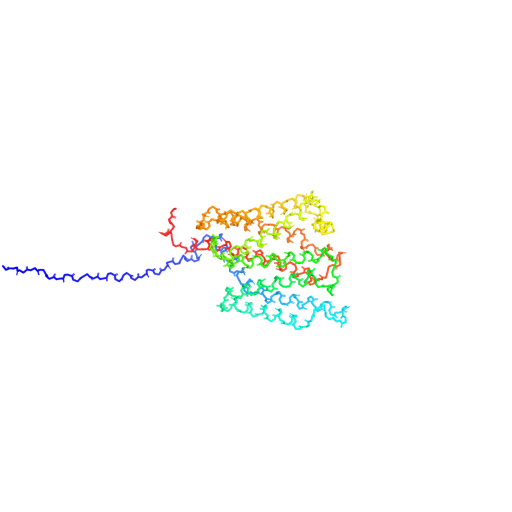 1.00 93.00 211 VAL A C 1
ATOM 1653 O O . VAL A 1 211 ? -15.122 3.892 -7.085 1.00 93.00 211 VAL A O 1
ATOM 1656 N N . ILE A 1 212 ? -13.867 2.961 -8.704 1.00 93.88 212 ILE A N 1
ATOM 1657 C CA . ILE A 1 212 ? -12.593 3.053 -7.973 1.00 93.88 212 ILE A CA 1
ATOM 1658 C C . ILE A 1 212 ? -12.244 4.521 -7.689 1.00 93.88 212 ILE A C 1
ATOM 1660 O O . ILE A 1 212 ? -11.946 4.878 -6.548 1.00 93.88 212 ILE A O 1
ATOM 1664 N N . GLY A 1 213 ? -12.318 5.379 -8.710 1.00 93.50 213 GLY A N 1
ATOM 1665 C CA . GLY A 1 213 ? -11.999 6.801 -8.604 1.00 93.50 213 GLY A CA 1
ATOM 1666 C C . GLY A 1 213 ? -12.889 7.539 -7.603 1.00 93.50 213 GLY A C 1
ATOM 1667 O O . GLY A 1 213 ? -12.385 8.263 -6.746 1.00 93.50 213 GLY A O 1
ATOM 1668 N N . ILE A 1 214 ? -14.203 7.303 -7.653 1.00 94.81 214 ILE A N 1
ATOM 1669 C CA . ILE A 1 214 ? -15.180 7.880 -6.719 1.00 94.81 214 ILE A CA 1
ATOM 1670 C C . ILE A 1 214 ? -14.971 7.328 -5.306 1.00 94.81 214 ILE A C 1
ATOM 1672 O O . ILE A 1 214 ? -15.003 8.105 -4.354 1.00 94.81 214 ILE A O 1
ATOM 1676 N N . ALA A 1 215 ? -14.725 6.023 -5.144 1.00 96.56 215 ALA A N 1
ATOM 1677 C CA . ALA A 1 215 ? -14.475 5.432 -3.829 1.00 96.56 215 ALA A CA 1
ATOM 1678 C C . ALA A 1 215 ? -13.265 6.087 -3.146 1.00 96.56 215 ALA A C 1
ATOM 1680 O O . ALA A 1 215 ? -13.374 6.550 -2.009 1.00 96.56 215 ALA A O 1
ATOM 1681 N N . PHE A 1 216 ? -12.143 6.213 -3.859 1.00 96.75 216 PHE A N 1
ATOM 1682 C CA . PHE A 1 216 ? -10.961 6.894 -3.339 1.00 96.75 216 PHE A CA 1
ATOM 1683 C C . PHE A 1 216 ? -11.168 8.404 -3.150 1.00 96.75 216 PHE A C 1
ATOM 1685 O O . PHE A 1 216 ? -10.738 8.950 -2.136 1.00 96.75 216 PHE A O 1
ATOM 1692 N N . GLY A 1 217 ? -11.871 9.082 -4.061 1.00 95.75 217 GLY A N 1
ATOM 1693 C CA . GLY A 1 217 ? -12.184 10.507 -3.927 1.00 95.75 217 GLY A CA 1
ATOM 1694 C C . GLY A 1 217 ? -13.047 10.813 -2.698 1.00 95.75 217 GLY A C 1
ATOM 1695 O O . GLY A 1 217 ? -12.749 11.731 -1.934 1.00 95.75 217 GLY A O 1
ATOM 1696 N N . LEU A 1 218 ? -14.079 10.005 -2.447 1.00 96.12 218 LEU A N 1
ATOM 1697 C CA . LEU A 1 218 ? -14.913 10.131 -1.251 1.00 96.12 218 LEU A CA 1
ATOM 1698 C C . LEU A 1 218 ? -14.149 9.747 0.025 1.00 96.12 218 LEU A C 1
ATOM 1700 O O . LEU A 1 218 ? -14.330 10.398 1.056 1.00 96.12 218 LEU A O 1
ATOM 1704 N N . ALA A 1 219 ? -13.265 8.743 -0.034 1.00 95.75 219 ALA A N 1
ATOM 1705 C CA . ALA A 1 219 ? -12.377 8.411 1.080 1.00 95.75 219 ALA A CA 1
ATOM 1706 C C . ALA A 1 219 ? -11.433 9.576 1.419 1.00 95.75 219 ALA A C 1
ATOM 1708 O O . ALA A 1 219 ? -11.294 9.927 2.589 1.00 95.75 219 ALA A O 1
ATOM 1709 N N . PHE A 1 220 ? -10.855 10.234 0.408 1.00 95.88 220 PHE A N 1
ATOM 1710 C CA . PHE A 1 220 ? -10.053 11.445 0.586 1.00 95.88 220 PHE A CA 1
ATOM 1711 C C . PHE A 1 220 ? -10.839 12.544 1.304 1.00 95.88 220 PHE A C 1
ATOM 1713 O O . PHE A 1 220 ? -10.372 13.050 2.322 1.00 95.88 220 PHE A O 1
ATOM 1720 N N . VAL A 1 221 ? -12.053 12.868 0.847 1.00 93.88 221 VAL A N 1
ATOM 1721 C CA . VAL A 1 221 ? -12.897 13.876 1.513 1.00 93.88 221 VAL A CA 1
ATOM 1722 C C . VAL A 1 221 ? -13.166 13.489 2.971 1.00 93.88 221 VAL A C 1
ATOM 1724 O O . VAL A 1 221 ? -13.024 14.321 3.870 1.00 93.88 221 VAL A O 1
ATOM 1727 N N . GLY A 1 222 ? -13.505 12.222 3.221 1.00 91.50 222 GLY A N 1
ATOM 1728 C CA . GLY A 1 222 ? -13.781 11.714 4.563 1.00 91.50 222 GLY A CA 1
ATOM 1729 C C . GLY A 1 222 ? -12.572 11.746 5.505 1.00 91.50 222 GLY A C 1
ATOM 1730 O O . GLY A 1 222 ? -12.744 11.993 6.698 1.00 91.50 222 GLY A O 1
ATOM 1731 N N . TYR A 1 223 ? -11.360 11.554 4.981 1.00 91.56 223 TYR A N 1
ATOM 1732 C CA . TYR A 1 223 ? -10.116 11.648 5.742 1.00 91.56 223 TYR A CA 1
ATOM 1733 C C . TYR A 1 223 ? -9.654 13.099 5.952 1.00 91.56 223 TYR A C 1
ATOM 1735 O O . TYR A 1 223 ? -9.301 13.502 7.060 1.00 91.56 223 TYR A O 1
ATOM 1743 N N . THR A 1 224 ? -9.679 13.925 4.914 1.00 87.88 224 THR A N 1
ATOM 1744 C CA . THR A 1 224 ? -9.082 15.264 4.956 1.00 87.88 224 THR A CA 1
ATOM 1745 C C . THR A 1 224 ? -9.971 16.290 5.659 1.00 87.88 224 THR A C 1
ATOM 1747 O O . THR A 1 224 ? -9.454 17.180 6.336 1.00 87.88 224 THR A O 1
ATOM 1750 N N . PHE A 1 225 ? -11.299 16.160 5.582 1.00 85.81 225 PHE A N 1
ATOM 1751 C CA . PHE A 1 225 ? -12.223 17.116 6.203 1.00 85.81 225 PHE A CA 1
ATOM 1752 C C . PHE A 1 225 ? -12.077 17.219 7.739 1.00 85.81 225 PHE A C 1
ATOM 1754 O O . PHE A 1 225 ? -11.930 18.339 8.234 1.00 85.81 225 PHE A O 1
ATOM 1761 N N . PRO A 1 226 ? -12.014 16.111 8.515 1.00 79.69 226 PRO A N 1
ATOM 1762 C CA . PRO A 1 226 ? -11.699 16.163 9.946 1.00 79.69 226 PRO A CA 1
ATOM 1763 C C . PRO A 1 226 ? -10.395 16.899 10.265 1.00 79.69 226 PRO A C 1
ATOM 1765 O O . PRO A 1 226 ? -10.314 17.630 11.247 1.00 79.69 226 PRO A O 1
ATOM 1768 N N . ILE A 1 227 ? -9.367 16.726 9.434 1.00 79.06 227 ILE A N 1
ATOM 1769 C CA . ILE A 1 227 ? -8.062 17.350 9.646 1.00 79.06 227 ILE A CA 1
ATOM 1770 C C . ILE A 1 227 ? -8.157 18.861 9.423 1.00 79.06 227 ILE A C 1
ATOM 1772 O O . ILE A 1 227 ? -7.796 19.625 10.317 1.00 79.06 227 ILE A O 1
ATOM 1776 N N . LEU A 1 228 ? -8.693 19.294 8.279 1.00 79.56 228 LEU A N 1
ATOM 1777 C CA . LEU A 1 228 ? -8.775 20.711 7.908 1.00 79.56 228 LEU A CA 1
ATOM 1778 C C . LEU A 1 228 ? -9.663 21.532 8.852 1.00 79.56 228 LEU A C 1
ATOM 1780 O O . LEU A 1 228 ? -9.355 22.688 9.130 1.00 79.56 228 LEU A O 1
ATOM 1784 N N . VAL A 1 229 ? -10.745 20.941 9.368 1.00 73.50 229 VAL A N 1
ATOM 1785 C CA . VAL A 1 229 ? -11.707 21.647 10.230 1.00 73.50 229 VAL A CA 1
ATOM 1786 C C . VAL A 1 229 ? -11.278 21.668 11.702 1.00 73.50 229 VAL A C 1
ATOM 1788 O O . VAL A 1 229 ? -11.603 22.619 12.411 1.00 73.50 229 VAL A O 1
ATOM 1791 N N . ILE A 1 230 ? -10.555 20.650 12.188 1.00 65.12 230 ILE A N 1
ATOM 1792 C CA . ILE A 1 230 ? -10.186 20.543 13.614 1.00 65.12 230 ILE A CA 1
ATOM 1793 C C . ILE A 1 230 ? -8.799 21.122 13.914 1.00 65.12 230 ILE A C 1
ATOM 1795 O O . ILE A 1 230 ? -8.594 21.637 15.018 1.00 65.12 230 ILE A O 1
ATOM 1799 N N . LEU A 1 231 ? -7.860 21.079 12.958 1.00 56.41 231 LEU A N 1
ATOM 1800 C CA . LEU A 1 231 ? -6.530 21.692 13.103 1.00 56.41 231 LEU A CA 1
ATOM 1801 C C . LEU A 1 231 ? -6.546 23.136 13.650 1.00 56.41 231 LEU A C 1
ATOM 1803 O O . LEU A 1 231 ? -5.627 23.448 14.405 1.00 56.41 231 LEU A O 1
ATOM 1807 N N . PRO A 1 232 ? -7.552 23.993 13.377 1.00 53.44 232 PRO A N 1
ATOM 1808 C CA . PRO A 1 232 ? -7.553 25.357 13.897 1.00 53.44 232 PRO A CA 1
ATOM 1809 C C . PRO A 1 232 ? -8.051 25.532 15.345 1.00 53.44 232 PRO A C 1
ATOM 1811 O O . PRO A 1 232 ? -7.786 26.584 15.914 1.00 53.44 232 PRO A O 1
ATOM 1814 N N . GLN A 1 233 ? -8.804 24.597 15.954 1.00 49.62 233 GLN A N 1
ATOM 1815 C CA . GLN A 1 233 ? -9.622 24.951 17.142 1.00 49.62 233 GLN A CA 1
ATOM 1816 C C . GLN A 1 233 ? -9.466 24.100 18.408 1.00 49.62 233 GLN A C 1
ATOM 1818 O O . GLN A 1 233 ? -10.149 24.387 19.389 1.00 49.62 233 GLN A O 1
ATOM 1823 N N . GLY A 1 234 ? -8.613 23.072 18.448 1.00 53.38 234 GLY A N 1
ATOM 1824 C CA . GLY A 1 234 ? -8.369 22.316 19.693 1.00 53.38 234 GLY A CA 1
ATOM 1825 C C . GLY A 1 234 ? -9.629 21.704 20.337 1.00 53.38 234 GLY A C 1
ATOM 1826 O O . GLY A 1 234 ? -9.616 21.345 21.512 1.00 53.38 234 GLY A O 1
ATOM 1827 N N . ARG A 1 235 ? -10.737 21.599 19.587 1.00 53.84 235 ARG A N 1
ATOM 1828 C CA . ARG A 1 235 ? -11.992 21.026 20.076 1.00 53.84 235 ARG A CA 1
ATOM 1829 C C . ARG A 1 235 ? -11.819 19.515 20.234 1.00 53.84 235 ARG A C 1
ATOM 1831 O O . ARG A 1 235 ? -11.276 18.853 19.346 1.00 53.84 235 ARG A O 1
ATOM 1838 N N . GLY A 1 236 ? -12.275 18.996 21.377 1.00 55.66 236 GLY A N 1
ATOM 1839 C CA . GLY A 1 236 ? -12.268 17.567 21.695 1.00 55.66 236 GLY A CA 1
ATOM 1840 C C . GLY A 1 236 ? -13.061 16.720 20.693 1.00 55.66 236 GLY A C 1
ATOM 1841 O O . GLY A 1 236 ? -13.699 17.249 19.782 1.00 55.66 236 GLY A O 1
ATOM 1842 N N . GLN A 1 237 ? -13.006 15.394 20.862 1.00 62.91 237 GLN A N 1
ATOM 1843 C CA . GLN A 1 237 ? -13.623 14.411 19.963 1.00 62.91 237 GLN A CA 1
ATOM 1844 C C . GLN A 1 237 ? -15.058 14.797 19.568 1.00 62.91 237 GLN A C 1
ATOM 1846 O O . GLN A 1 237 ? -15.965 14.809 20.399 1.00 62.91 237 GLN A O 1
ATOM 1851 N N . VAL A 1 238 ? -15.277 15.066 18.277 1.00 72.25 238 VAL A N 1
ATOM 1852 C CA . VAL A 1 238 ? -16.622 15.244 17.721 1.00 72.25 238 VAL A CA 1
ATOM 1853 C C . VAL A 1 238 ? -17.052 13.910 17.099 1.00 72.25 238 VAL A C 1
ATOM 1855 O O . VAL A 1 238 ? -16.432 13.476 16.123 1.00 72.25 238 VAL A O 1
ATOM 1858 N N . PRO A 1 239 ? -18.129 13.263 17.587 1.00 78.38 239 PRO A N 1
ATOM 1859 C CA . PRO A 1 239 ? -18.584 11.959 17.086 1.00 78.38 239 PRO A CA 1
ATOM 1860 C C . PRO A 1 239 ? -18.863 11.922 15.577 1.00 78.38 239 PRO A C 1
ATOM 1862 O O . PRO A 1 239 ? -18.770 10.872 14.943 1.00 78.38 239 PRO A O 1
ATOM 1865 N N . PHE A 1 240 ? -19.205 13.071 14.987 1.00 82.88 240 PHE A N 1
ATOM 1866 C CA . PHE A 1 240 ? -19.387 13.223 13.545 1.00 82.88 240 PHE A CA 1
ATOM 1867 C C . PHE A 1 240 ? -18.100 12.929 12.758 1.00 82.88 240 PHE A C 1
ATOM 1869 O O . PHE A 1 240 ? -18.139 12.161 11.799 1.00 82.88 240 PHE A O 1
ATOM 1876 N N . PHE A 1 241 ? -16.953 13.457 13.194 1.00 82.56 241 PHE A N 1
ATOM 1877 C CA . PHE A 1 241 ? -15.674 13.235 12.514 1.00 82.56 241 PHE A CA 1
ATOM 1878 C C . PHE A 1 241 ? -15.208 11.785 12.629 1.00 82.56 241 PHE A C 1
ATOM 1880 O O . PHE A 1 241 ? -14.754 11.214 11.642 1.00 82.56 241 PHE A O 1
ATOM 1887 N N . ALA A 1 242 ? -15.415 11.151 13.786 1.00 81.69 242 ALA A N 1
ATOM 1888 C CA . ALA A 1 242 ? -15.156 9.721 13.938 1.00 81.69 242 ALA A CA 1
ATOM 1889 C C . ALA A 1 242 ? -15.991 8.878 12.962 1.00 81.69 242 ALA A C 1
ATOM 1891 O O . ALA A 1 242 ? -15.456 7.991 12.297 1.00 81.69 242 ALA A O 1
ATOM 1892 N N . LYS A 1 243 ? -17.280 9.203 12.786 1.00 85.75 243 LYS A N 1
ATOM 1893 C CA . LYS A 1 243 ? -18.122 8.545 11.774 1.00 85.75 243 LYS A CA 1
ATOM 1894 C C . LYS A 1 243 ? -17.609 8.779 10.351 1.00 85.75 243 LYS A C 1
ATOM 1896 O O . LYS A 1 243 ? -17.602 7.829 9.573 1.00 85.75 243 LYS A O 1
ATOM 1901 N N . MET A 1 244 ? -17.180 9.995 10.007 1.00 88.25 244 MET A N 1
ATOM 1902 C CA . MET A 1 244 ? -16.616 10.289 8.681 1.00 88.25 244 MET A CA 1
ATOM 1903 C C . MET A 1 244 ? -15.372 9.451 8.384 1.00 88.25 244 MET A C 1
ATOM 1905 O O . MET A 1 244 ? -15.291 8.865 7.308 1.00 88.25 244 MET A O 1
ATOM 1909 N N . VAL A 1 245 ? -14.449 9.331 9.342 1.00 88.81 245 VAL A N 1
ATOM 1910 C CA . VAL A 1 245 ? -13.240 8.509 9.178 1.00 88.81 245 VAL A CA 1
ATOM 1911 C C . VAL A 1 245 ? -13.596 7.031 9.003 1.00 88.81 245 VAL A C 1
ATOM 1913 O O . VAL A 1 245 ? -13.026 6.372 8.144 1.00 88.81 245 VAL A O 1
ATOM 1916 N N . VAL A 1 246 ? -14.594 6.511 9.726 1.00 88.50 246 VAL A N 1
ATOM 1917 C CA . VAL A 1 246 ? -15.066 5.125 9.531 1.00 88.50 246 VAL A CA 1
ATOM 1918 C C . VAL A 1 246 ? -15.674 4.914 8.138 1.00 88.50 246 VAL A C 1
ATOM 1920 O O . VAL A 1 246 ? -15.484 3.857 7.533 1.00 88.50 246 VAL A O 1
ATOM 1923 N N . TRP A 1 247 ? -16.409 5.896 7.607 1.00 90.81 247 TRP A N 1
ATOM 1924 C CA . TRP A 1 247 ? -16.887 5.848 6.222 1.00 90.81 247 TRP A CA 1
ATOM 1925 C C . TRP A 1 247 ? -15.729 5.886 5.224 1.00 90.81 247 TRP A C 1
ATOM 1927 O O . TRP A 1 247 ? -15.729 5.101 4.276 1.00 90.81 247 TRP A O 1
ATOM 1937 N N . ALA A 1 248 ? -14.729 6.732 5.472 1.00 93.75 248 ALA A N 1
ATOM 1938 C CA . ALA A 1 248 ? -13.519 6.801 4.665 1.00 93.75 248 ALA A CA 1
ATOM 1939 C C . ALA A 1 248 ? -12.751 5.472 4.672 1.00 93.75 248 ALA A C 1
ATOM 1941 O O . ALA A 1 248 ? -12.397 4.992 3.603 1.00 93.75 248 ALA A O 1
ATOM 1942 N N . ASP A 1 249 ? -12.599 4.818 5.830 1.00 92.81 249 ASP A N 1
ATOM 1943 C CA . ASP A 1 249 ? -11.963 3.498 5.952 1.00 92.81 249 ASP A CA 1
ATOM 1944 C C . ASP A 1 249 ? -12.666 2.445 5.079 1.00 92.81 249 ASP A C 1
ATOM 1946 O O . ASP A 1 249 ? -12.017 1.667 4.379 1.00 92.81 249 ASP A O 1
ATOM 1950 N N . ARG A 1 250 ? -14.006 2.435 5.065 1.00 93.31 250 ARG A N 1
ATOM 1951 C CA . ARG A 1 250 ? -14.789 1.504 4.231 1.00 93.31 250 ARG A CA 1
ATOM 1952 C C . ARG A 1 250 ? -14.615 1.777 2.741 1.00 93.31 250 ARG A C 1
ATOM 1954 O O . ARG A 1 250 ? -14.454 0.834 1.968 1.00 93.31 250 ARG A O 1
ATOM 1961 N N . LEU A 1 251 ? -14.658 3.046 2.347 1.00 96.12 251 LEU A N 1
ATOM 1962 C CA . LEU A 1 251 ? -14.491 3.466 0.956 1.00 96.12 251 LEU A CA 1
ATOM 1963 C C . LEU A 1 251 ? -13.061 3.227 0.461 1.00 96.12 251 LEU A C 1
ATOM 1965 O O . LEU A 1 251 ? -12.882 2.761 -0.660 1.00 96.12 251 LEU A O 1
ATOM 1969 N N . ALA A 1 252 ? -12.057 3.458 1.309 1.00 96.12 252 ALA A N 1
ATOM 1970 C CA . ALA A 1 252 ? -10.666 3.143 1.022 1.00 96.12 252 ALA A CA 1
ATOM 1971 C C . ALA A 1 252 ? -10.480 1.632 0.836 1.00 96.12 252 ALA A C 1
ATOM 1973 O O . ALA A 1 252 ? -9.939 1.215 -0.183 1.00 96.12 252 ALA A O 1
ATOM 1974 N N . CYS A 1 253 ? -10.985 0.799 1.756 1.00 95.62 253 CYS A N 1
ATOM 1975 C CA . CYS A 1 253 ? -10.952 -0.661 1.602 1.00 95.62 253 CYS A CA 1
ATOM 1976 C C . CYS A 1 253 ? -11.648 -1.131 0.316 1.00 95.62 253 CYS A C 1
ATOM 1978 O O . CYS A 1 253 ? -11.147 -2.042 -0.341 1.00 95.62 253 CYS A O 1
ATOM 1980 N N . LEU A 1 254 ? -12.772 -0.511 -0.062 1.00 95.94 254 LEU A N 1
ATOM 1981 C CA . LEU A 1 254 ? -13.450 -0.794 -1.327 1.00 95.94 254 LEU A CA 1
ATOM 1982 C C . LEU A 1 254 ? -12.574 -0.411 -2.529 1.00 95.94 254 LEU A C 1
ATOM 1984 O O . LEU A 1 254 ? -12.391 -1.232 -3.421 1.00 95.94 254 LEU A O 1
ATOM 1988 N N . GLY A 1 255 ? -12.013 0.801 -2.548 1.00 96.19 255 GLY A N 1
ATOM 1989 C CA . GLY A 1 255 ? -11.149 1.278 -3.632 1.00 96.19 255 GLY A CA 1
ATOM 1990 C C . GLY A 1 255 ? -9.900 0.414 -3.811 1.00 96.19 255 GLY A C 1
ATOM 1991 O O . GLY A 1 255 ? -9.597 -0.002 -4.931 1.00 96.19 255 GLY A O 1
ATOM 1992 N N . TRP A 1 256 ? -9.222 0.076 -2.710 1.00 97.19 256 TRP A N 1
ATOM 1993 C CA . TRP A 1 256 ? -8.080 -0.842 -2.707 1.00 97.19 256 TRP A CA 1
ATOM 1994 C C . TRP A 1 256 ? -8.479 -2.241 -3.174 1.00 97.19 256 TRP A C 1
ATOM 1996 O O . TRP A 1 256 ? -7.827 -2.797 -4.048 1.00 97.19 256 TRP A O 1
ATOM 2006 N N . GLY A 1 257 ? -9.578 -2.796 -2.654 1.00 96.06 257 GLY A N 1
ATOM 2007 C CA . GLY A 1 257 ? -10.049 -4.127 -3.036 1.00 96.06 257 GLY A CA 1
ATOM 2008 C C . GLY A 1 257 ? -10.421 -4.223 -4.515 1.00 96.06 257 GLY A C 1
ATOM 2009 O O . GLY A 1 257 ? -10.048 -5.185 -5.180 1.00 96.06 257 GLY A O 1
ATOM 2010 N N . LEU A 1 258 ? -11.111 -3.212 -5.049 1.00 94.19 258 LEU A N 1
ATOM 2011 C CA . LEU A 1 258 ? -11.456 -3.140 -6.468 1.00 94.19 258 LEU A CA 1
ATOM 2012 C C . LEU A 1 258 ? -10.217 -2.950 -7.352 1.00 94.19 258 LEU A C 1
ATOM 2014 O O . LEU A 1 258 ? -10.131 -3.586 -8.397 1.00 94.19 258 LEU A O 1
ATOM 2018 N N . THR A 1 259 ? -9.252 -2.126 -6.935 1.00 94.56 259 THR A N 1
ATOM 2019 C CA . THR A 1 259 ? -7.963 -1.968 -7.638 1.00 94.56 259 THR A CA 1
ATOM 2020 C C . THR A 1 259 ? -7.223 -3.300 -7.708 1.00 94.56 259 THR A C 1
ATOM 2022 O O . THR A 1 259 ? -6.864 -3.742 -8.801 1.00 94.56 259 THR A O 1
ATOM 2025 N N . LEU A 1 260 ? -7.126 -3.993 -6.573 1.00 94.75 260 LEU A N 1
ATOM 2026 C CA . LEU A 1 260 ? -6.479 -5.291 -6.467 1.00 94.75 260 LEU A CA 1
ATOM 2027 C C . LEU A 1 260 ? -7.075 -6.311 -7.445 1.00 94.75 260 LEU A C 1
ATOM 2029 O O . LEU A 1 260 ? -6.354 -6.904 -8.244 1.00 94.75 260 LEU A O 1
ATOM 2033 N N . ILE A 1 261 ? -8.395 -6.515 -7.401 1.00 92.56 261 ILE A N 1
ATOM 2034 C CA . ILE A 1 261 ? -9.047 -7.572 -8.190 1.00 92.56 261 ILE A CA 1
ATOM 2035 C C . ILE A 1 261 ? -9.230 -7.198 -9.662 1.00 92.56 261 ILE A C 1
ATOM 2037 O O . ILE A 1 261 ? -9.206 -8.083 -10.512 1.00 92.56 261 ILE A O 1
ATOM 2041 N N . ALA A 1 262 ? -9.453 -5.919 -9.976 1.00 91.00 262 ALA A N 1
ATOM 2042 C CA . ALA A 1 262 ? -9.799 -5.504 -11.331 1.00 91.00 262 ALA A CA 1
ATOM 2043 C C . ALA A 1 262 ? -8.576 -5.118 -12.167 1.00 91.00 262 ALA A C 1
ATOM 2045 O O . ALA A 1 262 ? -8.655 -5.229 -13.390 1.00 91.00 262 ALA A O 1
ATOM 2046 N N . LYS A 1 263 ? -7.482 -4.667 -11.535 1.00 91.38 263 LYS A N 1
ATOM 2047 C CA . LYS A 1 263 ? -6.286 -4.139 -12.212 1.00 91.38 263 LYS A CA 1
ATOM 2048 C C . LYS A 1 263 ? -5.013 -4.891 -11.829 1.00 91.38 263 LYS A C 1
ATOM 2050 O O . LYS A 1 263 ? -4.292 -5.381 -12.696 1.00 91.38 263 LYS A O 1
ATOM 2055 N N . ASP A 1 264 ? -4.708 -4.991 -10.541 1.00 93.12 264 ASP A N 1
ATOM 2056 C CA . ASP A 1 264 ? -3.383 -5.435 -10.088 1.00 93.12 264 ASP A CA 1
ATOM 2057 C C . ASP A 1 264 ? -3.227 -6.960 -10.190 1.00 93.12 264 ASP A C 1
ATOM 2059 O O . ASP A 1 264 ? -2.150 -7.459 -10.505 1.00 93.12 264 ASP A O 1
ATOM 2063 N N . ALA A 1 265 ? -4.317 -7.716 -10.078 1.00 92.44 265 ALA A N 1
ATOM 2064 C CA . ALA A 1 265 ? -4.334 -9.151 -10.360 1.00 92.44 265 ALA A CA 1
ATOM 2065 C C . ALA A 1 265 ? -4.206 -9.499 -11.862 1.00 92.44 265 ALA A C 1
ATOM 2067 O O . ALA A 1 265 ? -4.181 -10.677 -12.220 1.00 92.44 265 ALA A O 1
ATOM 2068 N N . ASN A 1 266 ? -4.118 -8.521 -12.772 1.00 92.50 266 ASN A N 1
ATOM 2069 C CA . ASN A 1 266 ? -3.939 -8.774 -14.203 1.00 92.50 266 ASN A CA 1
ATOM 2070 C C . ASN A 1 266 ? -2.461 -9.032 -14.557 1.00 92.50 266 ASN A C 1
ATOM 2072 O O . ASN A 1 266 ? -1.805 -8.222 -15.217 1.00 92.50 266 ASN A O 1
ATOM 2076 N N . TRP A 1 267 ? -1.921 -10.176 -14.120 1.00 92.50 267 TRP A N 1
ATOM 2077 C CA . TRP A 1 267 ? -0.525 -10.560 -14.392 1.00 92.50 267 TRP A CA 1
ATOM 2078 C C . TRP A 1 267 ? -0.175 -10.552 -15.881 1.00 92.50 267 TRP A C 1
ATOM 2080 O O . TRP A 1 267 ? 0.937 -10.168 -16.235 1.00 92.50 267 TRP A O 1
ATOM 2090 N N . THR A 1 268 ? -1.103 -10.948 -16.756 1.00 92.62 268 THR A N 1
ATOM 2091 C CA . THR A 1 268 ? -0.879 -10.966 -18.209 1.00 92.62 268 THR A CA 1
ATOM 2092 C C . THR A 1 268 ? -0.558 -9.573 -18.734 1.00 92.62 268 THR A C 1
ATOM 2094 O O . THR A 1 268 ? 0.407 -9.408 -19.480 1.00 92.62 268 THR A O 1
ATOM 2097 N N . TYR A 1 269 ? -1.326 -8.566 -18.311 1.00 93.44 269 TYR A N 1
ATOM 2098 C CA . TYR A 1 269 ? -1.075 -7.182 -18.690 1.00 93.44 269 TYR A CA 1
ATOM 2099 C C . TYR A 1 269 ? 0.258 -6.675 -18.126 1.00 93.44 269 TYR A C 1
ATOM 2101 O O . TYR A 1 269 ? 1.078 -6.160 -18.883 1.00 93.44 269 TYR A O 1
ATOM 2109 N N . TRP A 1 270 ? 0.514 -6.860 -16.826 1.00 94.94 270 TRP A N 1
ATOM 2110 C CA . TRP A 1 270 ? 1.732 -6.338 -16.190 1.00 94.94 270 TRP A CA 1
ATOM 2111 C C . TRP A 1 270 ? 3.005 -6.977 -16.742 1.00 94.94 270 TRP A C 1
ATOM 2113 O O . TRP A 1 270 ? 3.970 -6.267 -17.030 1.00 94.94 270 TRP A O 1
ATOM 2123 N N . LYS A 1 271 ? 2.973 -8.285 -17.012 1.00 94.69 271 LYS A N 1
ATOM 2124 C CA . LYS A 1 271 ? 4.059 -8.986 -17.701 1.00 94.69 271 LYS A CA 1
ATOM 2125 C C . LYS A 1 271 ? 4.288 -8.430 -19.110 1.00 94.69 271 LYS A C 1
ATOM 2127 O O . LYS A 1 271 ? 5.433 -8.240 -19.504 1.00 94.69 271 LYS A O 1
ATOM 2132 N N . ALA A 1 272 ? 3.223 -8.126 -19.857 1.00 94.69 272 ALA A N 1
ATOM 2133 C CA . ALA A 1 272 ? 3.335 -7.525 -21.189 1.00 94.69 272 ALA A CA 1
ATOM 2134 C C . ALA A 1 272 ? 3.913 -6.096 -21.163 1.00 94.69 272 ALA A C 1
ATOM 2136 O O . ALA A 1 272 ? 4.534 -5.678 -22.135 1.00 94.69 272 ALA A O 1
ATOM 2137 N N . GLN A 1 273 ? 3.750 -5.364 -20.056 1.00 94.94 273 GLN A N 1
ATOM 2138 C CA . GLN A 1 273 ? 4.386 -4.056 -19.840 1.00 94.94 273 GLN A CA 1
ATOM 2139 C C . GLN A 1 273 ? 5.830 -4.155 -19.311 1.00 94.94 273 GLN A C 1
ATOM 2141 O O . GLN A 1 273 ? 6.431 -3.128 -19.000 1.00 94.94 273 GLN A O 1
ATOM 2146 N N . GLY A 1 274 ? 6.385 -5.366 -19.187 1.00 93.12 274 GLY A N 1
ATOM 2147 C CA . GLY A 1 274 ? 7.745 -5.584 -18.691 1.00 93.12 274 GLY A CA 1
ATOM 2148 C C . GLY A 1 274 ? 7.903 -5.377 -17.183 1.00 93.12 274 GLY A C 1
ATOM 2149 O O . GLY A 1 274 ? 9.003 -5.085 -16.726 1.00 93.12 274 GLY A O 1
ATOM 2150 N N . VAL A 1 275 ? 6.824 -5.492 -16.401 1.00 95.19 275 VAL A N 1
ATOM 2151 C CA . VAL A 1 275 ? 6.912 -5.460 -14.933 1.00 95.19 275 VAL A CA 1
ATOM 2152 C C . VAL A 1 275 ? 7.453 -6.798 -14.427 1.00 95.19 275 VAL A C 1
ATOM 2154 O O . VAL A 1 275 ? 6.907 -7.854 -14.752 1.00 95.19 275 VAL A O 1
ATOM 2157 N N . GLU A 1 276 ? 8.508 -6.732 -13.615 1.00 95.19 276 GLU A N 1
ATOM 2158 C CA . GLU A 1 276 ? 9.137 -7.877 -12.944 1.00 95.19 276 GLU A CA 1
ATOM 2159 C C . GLU A 1 276 ? 8.129 -8.663 -12.094 1.00 95.19 276 GLU A C 1
ATOM 2161 O O . GLU A 1 276 ? 7.202 -8.098 -11.490 1.00 95.19 276 GLU A O 1
ATOM 2166 N N . PHE A 1 277 ? 8.306 -9.983 -12.025 1.00 95.44 277 PHE A N 1
ATOM 2167 C CA . PHE A 1 277 ? 7.339 -10.860 -11.373 1.00 95.44 277 PHE A CA 1
ATOM 2168 C C . PHE A 1 277 ? 7.230 -10.553 -9.878 1.00 95.44 277 PHE A C 1
ATOM 2170 O O . PHE A 1 277 ? 6.119 -10.404 -9.349 1.00 95.44 277 PHE A O 1
ATOM 2177 N N . TRP A 1 278 ? 8.359 -10.421 -9.182 1.00 95.94 278 TRP A N 1
ATOM 2178 C CA . TRP A 1 278 ? 8.362 -10.144 -7.748 1.00 95.94 278 TRP A CA 1
ATOM 2179 C C . TRP A 1 278 ? 7.964 -8.710 -7.417 1.00 95.94 278 TRP A C 1
ATOM 2181 O O . TRP A 1 278 ? 7.383 -8.478 -6.353 1.00 95.94 278 TRP A O 1
ATOM 2191 N N . LEU A 1 279 ? 8.161 -7.760 -8.334 1.00 96.25 279 LEU A N 1
ATOM 2192 C CA . LEU A 1 279 ? 7.660 -6.398 -8.158 1.00 96.25 279 LEU A CA 1
ATOM 2193 C C . LEU A 1 279 ? 6.129 -6.385 -8.168 1.00 96.25 279 LEU A C 1
ATOM 2195 O O . LEU A 1 279 ? 5.513 -5.810 -7.267 1.00 96.25 279 LEU A O 1
ATOM 2199 N N . GLN A 1 280 ? 5.507 -7.083 -9.124 1.00 96.56 280 GLN A N 1
ATOM 2200 C CA . GLN A 1 280 ? 4.048 -7.182 -9.192 1.00 96.56 280 GLN A CA 1
ATOM 2201 C C . GLN A 1 280 ? 3.462 -7.889 -7.963 1.00 96.56 280 GLN A C 1
ATOM 2203 O O . GLN A 1 280 ? 2.478 -7.431 -7.379 1.00 96.56 280 GLN A O 1
ATOM 2208 N N . ASN A 1 281 ? 4.092 -8.978 -7.523 1.00 96.88 281 ASN A N 1
ATOM 2209 C CA . ASN A 1 281 ? 3.684 -9.678 -6.307 1.00 96.88 281 ASN A CA 1
ATOM 2210 C C . ASN A 1 281 ? 3.860 -8.799 -5.054 1.00 96.88 281 ASN A C 1
ATOM 2212 O O . ASN A 1 281 ? 3.018 -8.840 -4.157 1.00 96.88 281 ASN A O 1
ATOM 2216 N N . THR A 1 282 ? 4.895 -7.954 -5.007 1.00 96.25 282 THR A N 1
ATOM 2217 C CA . THR A 1 282 ? 5.094 -6.978 -3.921 1.00 96.25 282 THR A CA 1
ATOM 2218 C C . THR A 1 282 ? 3.965 -5.957 -3.885 1.00 96.25 282 THR A C 1
ATOM 2220 O O . THR A 1 282 ? 3.415 -5.711 -2.815 1.00 96.25 282 THR A O 1
ATOM 2223 N N . ILE A 1 283 ? 3.565 -5.411 -5.036 1.00 96.38 283 ILE A N 1
ATOM 2224 C CA . ILE A 1 283 ? 2.421 -4.491 -5.144 1.00 96.38 283 ILE A CA 1
ATOM 2225 C C . ILE A 1 283 ? 1.153 -5.150 -4.579 1.00 96.38 283 ILE A C 1
ATOM 2227 O O . ILE A 1 283 ? 0.504 -4.580 -3.704 1.00 96.38 283 ILE A O 1
ATOM 2231 N N . ILE A 1 284 ? 0.852 -6.381 -4.998 1.00 96.81 284 ILE A N 1
ATOM 2232 C CA . ILE A 1 284 ? -0.321 -7.137 -4.533 1.00 96.81 284 ILE A CA 1
ATOM 2233 C C . ILE A 1 284 ? -0.280 -7.376 -3.020 1.00 96.81 284 ILE A C 1
ATOM 2235 O O . ILE A 1 284 ? -1.269 -7.134 -2.325 1.00 96.81 284 ILE A O 1
ATOM 2239 N N . LEU A 1 285 ? 0.865 -7.816 -2.488 1.00 96.56 285 LEU A N 1
ATOM 2240 C CA . LEU A 1 285 ? 1.049 -8.014 -1.051 1.00 96.56 285 LEU A CA 1
ATOM 2241 C C . LEU A 1 285 ? 0.797 -6.710 -0.283 1.00 96.56 285 LEU A C 1
ATOM 2243 O O . LEU A 1 285 ? 0.071 -6.705 0.711 1.00 96.56 285 LEU A O 1
ATOM 2247 N N . VAL A 1 286 ? 1.377 -5.606 -0.750 1.00 96.50 286 VAL A N 1
ATOM 2248 C CA . VAL A 1 286 ? 1.248 -4.278 -0.140 1.00 96.50 286 VAL A CA 1
ATOM 2249 C C . VAL A 1 286 ? -0.214 -3.824 -0.118 1.00 96.50 286 VAL A C 1
ATOM 2251 O O . VAL A 1 286 ? -0.673 -3.335 0.916 1.00 96.50 286 VAL A O 1
ATOM 2254 N N . GLU A 1 287 ? -0.985 -4.047 -1.185 1.00 95.88 287 GLU A N 1
ATOM 2255 C CA . GLU A 1 287 ? -2.421 -3.732 -1.211 1.00 95.88 287 GLU A CA 1
ATOM 2256 C C . GLU A 1 287 ? -3.224 -4.599 -0.229 1.00 95.88 287 GLU A C 1
ATOM 2258 O O . GLU A 1 287 ? -4.019 -4.070 0.555 1.00 95.88 287 GLU A O 1
ATOM 2263 N N . VAL A 1 288 ? -2.966 -5.911 -0.179 1.00 95.94 288 VAL A N 1
ATOM 2264 C CA . VAL A 1 288 ? -3.618 -6.824 0.781 1.00 95.94 288 VAL A CA 1
ATOM 2265 C C . VAL A 1 288 ? -3.336 -6.400 2.226 1.00 95.94 288 VAL A C 1
ATOM 2267 O O . VAL A 1 288 ? -4.256 -6.330 3.047 1.00 95.94 288 VAL A O 1
ATOM 2270 N N . VAL A 1 289 ? -2.081 -6.076 2.550 1.00 95.56 289 VAL A N 1
ATOM 2271 C CA . VAL A 1 289 ? -1.686 -5.632 3.897 1.00 95.56 289 VAL A CA 1
ATOM 2272 C C . VAL A 1 289 ? -2.263 -4.247 4.217 1.00 95.56 289 VAL A C 1
ATOM 2274 O O . VAL A 1 289 ? -2.641 -3.998 5.365 1.00 95.56 289 VAL A O 1
ATOM 2277 N N . THR A 1 290 ? -2.413 -3.368 3.224 1.00 96.12 290 THR A N 1
ATOM 2278 C CA . THR A 1 290 ? -3.074 -2.061 3.385 1.00 96.12 290 THR A CA 1
ATOM 2279 C C . THR A 1 290 ? -4.542 -2.239 3.769 1.00 96.12 290 THR A C 1
ATOM 2281 O O . THR A 1 290 ? -4.976 -1.707 4.795 1.00 96.12 290 THR A O 1
ATOM 2284 N N . ILE A 1 291 ? -5.288 -3.052 3.010 1.00 95.12 291 ILE A N 1
ATOM 2285 C CA . ILE A 1 291 ? -6.697 -3.375 3.294 1.00 95.12 291 ILE A CA 1
ATOM 2286 C C . ILE A 1 291 ? -6.821 -3.990 4.687 1.00 95.12 291 ILE A C 1
ATOM 2288 O O . ILE A 1 291 ? -7.663 -3.569 5.481 1.00 95.12 291 ILE A O 1
ATOM 2292 N N . ALA A 1 292 ? -5.959 -4.956 5.009 1.00 93.38 292 ALA A N 1
ATOM 2293 C CA . ALA A 1 292 ? -5.939 -5.605 6.311 1.00 93.38 292 ALA A CA 1
ATOM 2294 C C . ALA A 1 292 ? -5.722 -4.596 7.451 1.00 93.38 292 ALA A C 1
ATOM 2296 O O . ALA A 1 292 ? -6.464 -4.625 8.436 1.00 93.38 292 ALA A O 1
ATOM 2297 N N . SER A 1 293 ? -4.749 -3.692 7.308 1.00 92.62 293 SER A N 1
ATOM 2298 C CA . SER A 1 293 ? -4.411 -2.681 8.320 1.00 92.62 293 SER A CA 1
ATOM 2299 C C . SER A 1 293 ? -5.585 -1.738 8.597 1.00 92.62 293 SER A C 1
ATOM 2301 O O . SER A 1 293 ? -5.954 -1.529 9.757 1.00 92.62 293 SER A O 1
ATOM 2303 N N . ILE A 1 294 ? -6.229 -1.231 7.539 1.00 91.25 294 ILE A N 1
ATOM 2304 C CA . ILE A 1 294 ? -7.399 -0.346 7.650 1.00 91.25 294 ILE A CA 1
ATOM 2305 C C . ILE A 1 294 ? -8.586 -1.107 8.257 1.00 91.25 294 ILE A C 1
ATOM 2307 O O . ILE A 1 294 ? -9.211 -0.633 9.208 1.00 91.25 294 ILE A O 1
ATOM 2311 N N . ALA A 1 295 ? -8.877 -2.312 7.756 1.00 88.56 295 ALA A N 1
ATOM 2312 C CA . ALA A 1 295 ? -9.996 -3.127 8.221 1.00 88.56 295 ALA A CA 1
ATOM 2313 C C . ALA A 1 295 ? -9.868 -3.488 9.706 1.00 88.56 295 ALA A C 1
ATOM 2315 O O . ALA A 1 295 ? -10.858 -3.431 10.438 1.00 88.56 295 ALA A O 1
ATOM 2316 N N . VAL A 1 296 ? -8.662 -3.822 10.171 1.00 85.88 296 VAL A N 1
ATOM 2317 C CA . VAL A 1 296 ? -8.398 -4.072 11.591 1.00 85.88 296 VAL A CA 1
ATOM 2318 C C . VAL A 1 296 ? -8.626 -2.818 12.424 1.00 85.88 296 VAL A C 1
ATOM 2320 O O . VAL A 1 296 ? -9.374 -2.889 13.402 1.00 85.88 296 VAL A O 1
ATOM 2323 N N . GLY A 1 297 ? -8.051 -1.678 12.026 1.00 80.56 297 GLY A N 1
ATOM 2324 C CA . GLY A 1 297 ? -8.249 -0.407 12.728 1.00 80.56 297 GLY A CA 1
ATOM 2325 C C . GLY A 1 297 ? -9.733 -0.053 12.876 1.00 80.56 297 GLY A C 1
ATOM 2326 O O . GLY A 1 297 ? -10.193 0.259 13.977 1.00 80.56 297 GLY A O 1
ATOM 2327 N N . ALA A 1 298 ? -10.506 -0.211 11.798 1.00 79.81 298 ALA A N 1
ATOM 2328 C CA . ALA A 1 298 ? -11.939 0.078 11.763 1.00 79.81 298 ALA A CA 1
ATOM 2329 C C . ALA A 1 298 ? -12.816 -0.952 12.510 1.00 79.81 298 ALA A C 1
ATOM 2331 O O . ALA A 1 298 ? -13.926 -0.629 12.942 1.00 79.81 298 ALA A O 1
ATOM 2332 N N . SER A 1 299 ? -12.354 -2.197 12.672 1.00 76.12 299 SER A N 1
ATOM 2333 C CA . SER A 1 299 ? -13.154 -3.290 13.257 1.00 76.12 299 SER A CA 1
ATOM 2334 C C . SER A 1 299 ? -13.039 -3.402 14.779 1.00 76.12 299 SER A C 1
ATOM 2336 O O . SER A 1 299 ? -13.901 -4.020 15.410 1.00 76.12 299 SER A O 1
ATOM 2338 N N . LEU A 1 300 ? -12.023 -2.795 15.400 1.00 71.25 300 LEU A N 1
ATOM 2339 C CA . LEU A 1 300 ? -11.813 -2.851 16.854 1.00 71.25 300 LEU A CA 1
ATOM 2340 C C . LEU A 1 300 ? -12.992 -2.275 17.678 1.00 71.25 300 LEU A C 1
ATOM 2342 O O . LEU A 1 300 ? -13.425 -2.948 18.621 1.00 71.25 300 LEU A O 1
ATOM 2346 N N . PRO A 1 301 ? -13.607 -1.125 17.318 1.00 69.69 301 PRO A N 1
ATOM 2347 C CA . PRO A 1 301 ? -14.819 -0.635 17.988 1.00 69.69 301 PRO A CA 1
ATOM 2348 C C . PRO A 1 301 ? -16.018 -1.584 17.864 1.00 69.69 301 PRO A C 1
ATOM 2350 O O . PRO A 1 301 ? -16.826 -1.722 18.785 1.00 69.69 301 PRO A O 1
ATOM 2353 N N . TRP A 1 302 ? -16.166 -2.248 16.713 1.00 76.00 302 TRP A N 1
ATOM 2354 C CA . TRP A 1 302 ? -17.215 -3.247 16.508 1.00 76.00 302 TRP A CA 1
ATOM 2355 C C . TRP A 1 302 ? -16.985 -4.478 17.386 1.00 76.00 302 TRP A C 1
ATOM 2357 O O . TRP A 1 302 ? -17.910 -4.893 18.087 1.00 76.00 302 TRP A O 1
ATOM 2367 N N . LEU A 1 303 ? -15.754 -4.996 17.430 1.00 68.50 303 LEU A N 1
ATOM 2368 C CA . LEU A 1 303 ? -15.401 -6.139 18.268 1.00 68.50 303 LEU A CA 1
ATOM 2369 C C . LEU A 1 303 ? -15.729 -5.855 19.739 1.00 68.50 303 LEU A C 1
ATOM 2371 O O . LEU A 1 303 ? -16.391 -6.668 20.378 1.00 68.50 303 LEU A O 1
ATOM 2375 N N . GLY A 1 304 ? -15.369 -4.670 20.244 1.00 64.75 304 GLY A N 1
ATOM 2376 C CA . GLY A 1 304 ? -15.685 -4.248 21.612 1.00 64.75 304 GLY A CA 1
ATOM 2377 C C . GLY A 1 304 ? -17.184 -4.104 21.915 1.00 64.75 304 GLY A C 1
ATOM 2378 O O . GLY A 1 304 ? -17.573 -4.164 23.078 1.00 64.75 304 GLY A O 1
ATOM 2379 N N . ARG A 1 305 ? -18.049 -3.927 20.905 1.00 72.19 305 ARG A N 1
ATOM 2380 C CA . ARG A 1 305 ? -19.517 -3.926 21.078 1.00 72.19 305 ARG A CA 1
ATOM 2381 C C . ARG A 1 305 ? -20.113 -5.329 21.062 1.00 72.19 305 ARG A C 1
ATOM 2383 O O . ARG A 1 305 ? -21.096 -5.578 21.758 1.00 72.19 305 ARG A O 1
ATOM 2390 N N . VAL A 1 306 ? -19.546 -6.225 20.260 1.00 68.44 306 VAL A N 1
ATOM 2391 C CA . VAL A 1 306 ? -20.038 -7.601 20.096 1.00 68.44 306 VAL A CA 1
ATOM 2392 C C . VAL A 1 306 ? -19.611 -8.496 21.260 1.00 68.44 306 VAL A C 1
ATOM 2394 O O . VAL A 1 306 ? -20.352 -9.400 21.629 1.00 68.44 306 VAL A O 1
ATOM 2397 N N . THR A 1 307 ? -18.470 -8.211 21.888 1.00 67.06 307 THR A N 1
ATOM 2398 C CA . THR A 1 307 ? -17.964 -8.970 23.044 1.00 67.06 307 THR A CA 1
ATOM 2399 C C . THR A 1 307 ? -18.485 -8.476 24.397 1.00 67.06 307 THR A C 1
ATOM 2401 O O . THR A 1 307 ? -18.230 -9.128 25.412 1.00 67.06 307 THR A O 1
ATOM 2404 N N . LYS A 1 308 ? -19.232 -7.358 24.436 1.00 68.50 308 LYS A N 1
ATOM 2405 C CA . LYS A 1 308 ? -19.860 -6.830 25.658 1.00 68.50 308 LYS A CA 1
ATOM 2406 C C . LYS A 1 308 ? -21.156 -7.579 26.006 1.00 68.50 308 LYS A C 1
ATOM 2408 O O . LYS A 1 308 ? -21.975 -7.822 25.114 1.00 68.50 308 LYS A O 1
ATOM 2413 N N . PRO A 1 309 ? -21.392 -7.879 27.296 1.00 56.97 309 PRO A N 1
ATOM 2414 C CA . PRO A 1 309 ? -22.596 -8.569 27.745 1.00 56.97 309 PRO A CA 1
ATOM 2415 C C . PRO A 1 309 ? -23.848 -7.704 27.523 1.00 56.97 309 PRO A C 1
ATOM 2417 O O . PRO A 1 309 ? -23.786 -6.474 27.587 1.00 56.97 309 PRO A O 1
ATOM 2420 N N . LEU A 1 310 ? -24.997 -8.349 27.274 1.00 53.50 310 LEU A N 1
ATOM 2421 C CA . LEU A 1 310 ? -26.249 -7.704 26.841 1.00 53.50 310 LEU A CA 1
ATOM 2422 C C . LEU A 1 310 ? -26.700 -6.558 27.770 1.00 53.50 310 LEU A C 1
ATOM 2424 O O . LEU A 1 310 ? -27.177 -5.535 27.293 1.00 53.50 310 LEU A O 1
ATOM 2428 N N . HIS A 1 311 ? -26.470 -6.684 29.082 1.00 51.47 311 HIS A N 1
ATOM 2429 C CA . HIS A 1 311 ? -26.832 -5.679 30.093 1.00 51.47 311 HIS A CA 1
ATOM 2430 C C . HIS A 1 311 ? -25.968 -4.404 30.082 1.00 51.47 311 HIS A C 1
ATOM 2432 O O . HIS A 1 311 ? -26.267 -3.457 30.804 1.00 51.47 311 HIS A O 1
ATOM 2438 N N . GLN A 1 312 ? -24.896 -4.363 29.285 1.00 52.59 312 GLN A N 1
ATOM 2439 C CA . GLN A 1 312 ? -24.033 -3.186 29.121 1.00 52.59 312 GLN A CA 1
ATOM 2440 C C . GLN A 1 312 ? -24.207 -2.490 27.765 1.00 52.59 312 GLN A C 1
ATOM 2442 O O . GLN A 1 312 ? -23.539 -1.486 27.503 1.00 52.59 312 GLN A O 1
ATOM 2447 N N . LYS A 1 313 ? -25.105 -2.982 26.902 1.00 50.62 313 LYS A N 1
ATOM 2448 C CA . LYS A 1 313 ? -25.530 -2.258 25.701 1.00 50.62 313 LYS A CA 1
ATOM 2449 C C . LYS A 1 313 ? -26.518 -1.170 26.130 1.00 50.62 313 LYS A C 1
ATOM 2451 O O . LYS A 1 313 ? -27.721 -1.394 26.121 1.00 50.62 313 LYS A O 1
ATOM 2456 N N . LYS A 1 314 ? -26.014 -0.017 26.583 1.00 38.47 314 LYS A N 1
ATOM 2457 C CA . LYS A 1 314 ? -26.870 1.171 26.715 1.00 38.47 314 LYS A CA 1
ATOM 2458 C C . LYS A 1 314 ? -27.308 1.632 25.311 1.00 38.47 314 LYS A C 1
ATOM 2460 O O . LYS A 1 314 ? -26.485 1.514 24.397 1.00 38.47 314 LYS A O 1
ATOM 2465 N N . PRO A 1 315 ? -28.568 2.079 25.154 1.00 43.44 315 PRO A N 1
ATOM 2466 C CA . PRO A 1 315 ? -29.073 2.642 23.903 1.00 43.44 315 PRO A CA 1
ATOM 2467 C C . PRO A 1 315 ? -28.292 3.890 23.480 1.00 43.44 315 PRO A C 1
ATOM 2469 O O . PRO A 1 315 ? -27.773 4.596 24.378 1.00 43.44 315 PRO A O 1
#

pLDDT: mean 82.73, std 16.95, range [31.52, 97.62]

InterPro domains:
  IPR029371 TMEM101 protein [PF15111] (38-160)
  IPR029371 TMEM101 protein [PTHR31034] (37-160)

Secondary structure (DSSP, 8-state):
---------------------PPPGGGS-HHHHHHHHHHHHHHHHHTTHHHHHHHHHHHHHHHHHTT-SS-SS-HHHHHHHHHHHHHHHHHHHHTSSHHHHHHHHHHHHHHHHHHHHH-GGG---HHHHHHHHHHHHHHHHHHHHHHS-SS--TT-HHHHHHHHHHHHHHHHHHHHH-TT---TTS-HHHHHHHHHTS-TTSTTHHHHHHHHHHHHHHHHHHHHHHHHHHTTT-----HHHHHHHHHHHHHHHHHHHHHIIIIIT-HHHHHHTT--HHHHHHHHHHHHHHHHHHHHHHHHHHHHHHSS-GGG---

Foldseek 3Di:
DDDDDDDDDDPDPPPPPPDFQWDDLVNDDPVVNVVVVVLVVLLVCLLCLLVVLLVLLVVVQVLCVVPDPDGLDDVVLNVVSSVLSVVLSCCSVVVPPVLVSLLSNLVSLLVVLCCLQPRCSVVDDNLLSVLLSLLSLLLSLLSLLLSCADFQWPVDPSSLSSLVSNLVSLQLQLLLLQPPNPPVPPPVVNSVLLLVQFDPPPPCSNVLSVLLSVLSNQLSCLSVVCVVVCVPPVDTDDVVNSVSNLSSLVSSLVSLVSSLPGGLVSPVSCVVVVHDPSSSVSSNSSSSSSSSSSCSSSCNNVVVVSRGDPVPPDD

Sequence (315 aa):
MRPLESVQSRKASTAVPKKPMVVEFSALTLWQQTGVRCLRVTHFLLARSGLFVAIFLLCLLSERADYETHPPVHPWIIYLHASIYLLTSTGMSARLLPNTSVFVAAVFYIHLAYLMGFEPAFGYPPWLRIRVALRLLGLAGGSLRMLAAGDFDSSRHWDKLGVGLSGCVCALLGLISLPTMTLPNLNTAMHRHELSSAFPNIFVTHLIHWVIGIAFGLAFVGYTFPILVILPQGRGQVPFFAKMVVWADRLACLGWGLTLIAKDANWTYWKAQGVEFWLQNTIILVEVVTIASIAVGASLPWLGRVTKPLHQKKP

Radius of gyration: 24.09 Å; chains: 1; bounding box: 55×45×102 Å

Organism: Echinococcus multilocularis (NCBI:txid6211)